Protein AF-A0A8T3XGH7-F1 (afdb_monomer_lite)

pLDDT: mean 86.73, std 14.46, range [44.66, 98.88]

Structure (mmCIF, N/CA/C/O backbone):
data_AF-A0A8T3XGH7-F1
#
_entry.id   AF-A0A8T3XGH7-F1
#
loop_
_atom_site.group_PDB
_atom_site.id
_atom_site.type_symbol
_atom_site.label_atom_id
_atom_site.label_alt_id
_atom_site.label_comp_id
_atom_site.label_asym_id
_atom_site.label_entity_id
_atom_site.label_seq_id
_atom_site.pdbx_PDB_ins_code
_atom_site.Cartn_x
_atom_site.Cartn_y
_atom_site.Cartn_z
_atom_site.occupancy
_atom_site.B_iso_or_equiv
_atom_site.auth_seq_id
_atom_site.auth_comp_id
_atom_site.auth_asym_id
_atom_site.auth_atom_id
_atom_site.pdbx_PDB_model_num
ATOM 1 N N . MET A 1 1 ? 53.556 -7.190 -88.220 1.00 53.38 1 MET A N 1
ATOM 2 C CA . MET A 1 1 ? 53.396 -6.520 -86.905 1.00 53.38 1 MET A CA 1
ATOM 3 C C . MET A 1 1 ? 52.025 -5.829 -86.774 1.00 53.38 1 MET A C 1
ATOM 5 O O . MET A 1 1 ? 51.966 -4.613 -86.686 1.00 53.38 1 MET A O 1
ATOM 9 N N . ARG A 1 2 ? 50.897 -6.564 -86.788 1.00 53.16 2 ARG A N 1
ATOM 10 C CA . ARG A 1 2 ? 49.542 -5.968 -86.632 1.00 53.16 2 ARG A CA 1
ATOM 11 C C . ARG A 1 2 ? 48.648 -6.646 -85.578 1.00 53.16 2 ARG A C 1
ATOM 13 O O . ARG A 1 2 ? 47.531 -6.197 -85.363 1.00 53.16 2 ARG A O 1
ATOM 20 N N . TYR A 1 3 ? 49.149 -7.666 -84.876 1.00 51.81 3 TYR A N 1
ATOM 21 C CA . TYR A 1 3 ? 48.380 -8.414 -83.867 1.00 51.81 3 TYR A CA 1
ATOM 22 C C . TYR A 1 3 ? 48.720 -8.061 -82.408 1.00 51.81 3 TYR A C 1
ATOM 24 O O . TYR A 1 3 ? 47.971 -8.429 -81.512 1.00 51.81 3 TYR A O 1
ATOM 32 N N . CYS A 1 4 ? 49.782 -7.287 -82.152 1.00 52.62 4 CYS A N 1
ATOM 33 C CA . CYS A 1 4 ? 50.221 -6.979 -80.782 1.00 52.62 4 CYS A CA 1
ATOM 34 C C . CYS A 1 4 ? 49.317 -5.958 -80.054 1.00 52.62 4 CYS A C 1
ATOM 36 O O . CYS A 1 4 ? 49.239 -5.955 -78.833 1.00 52.62 4 CYS A O 1
ATOM 38 N N . ASN A 1 5 ? 48.578 -5.113 -80.789 1.00 52.19 5 ASN A N 1
ATOM 39 C CA . ASN A 1 5 ? 47.840 -3.992 -80.187 1.00 52.19 5 ASN A CA 1
ATOM 40 C C . ASN A 1 5 ? 46.423 -4.362 -79.690 1.00 52.19 5 ASN A C 1
ATOM 42 O O . ASN A 1 5 ? 45.870 -3.694 -78.824 1.00 52.19 5 ASN A O 1
ATOM 46 N N . LYS A 1 6 ? 45.823 -5.451 -80.201 1.00 55.75 6 LYS A N 1
ATOM 47 C CA . LYS A 1 6 ? 44.474 -5.886 -79.777 1.00 55.75 6 LYS A CA 1
ATOM 48 C C . LYS A 1 6 ? 44.477 -6.674 -78.463 1.00 55.75 6 LYS A C 1
ATOM 50 O O . LYS A 1 6 ? 43.502 -6.608 -77.724 1.00 55.75 6 LYS A O 1
ATOM 55 N N . PHE A 1 7 ? 45.571 -7.371 -78.148 1.00 57.69 7 PHE A N 1
ATOM 56 C CA . PHE A 1 7 ? 45.691 -8.130 -76.899 1.00 57.69 7 PHE A CA 1
ATOM 57 C C . PHE A 1 7 ? 45.913 -7.216 -75.683 1.00 57.69 7 PHE A C 1
ATOM 59 O O . PHE A 1 7 ? 45.394 -7.499 -74.605 1.00 57.69 7 PHE A O 1
ATOM 66 N N . LEU A 1 8 ? 46.607 -6.085 -75.871 1.00 61.03 8 LEU A N 1
ATOM 67 C CA . LEU A 1 8 ? 46.866 -5.095 -74.819 1.00 61.03 8 LEU A CA 1
ATOM 68 C C . LEU A 1 8 ? 45.588 -4.342 -74.396 1.00 61.03 8 LEU A C 1
ATOM 70 O O . LEU A 1 8 ? 45.334 -4.154 -73.212 1.00 61.03 8 LEU A O 1
ATOM 74 N N . LEU A 1 9 ? 44.736 -3.968 -75.357 1.00 58.94 9 LEU A N 1
ATOM 75 C CA . LEU A 1 9 ? 43.457 -3.298 -75.078 1.00 58.94 9 LEU A CA 1
ATOM 76 C C . LEU A 1 9 ? 42.455 -4.213 -74.359 1.00 58.94 9 LEU A C 1
ATOM 78 O O . LEU A 1 9 ? 41.757 -3.760 -73.456 1.00 58.94 9 LEU A O 1
ATOM 82 N N . LEU A 1 10 ? 42.415 -5.505 -74.708 1.00 62.28 10 LEU A N 1
ATOM 83 C CA . LEU A 1 10 ? 41.538 -6.469 -74.038 1.00 62.28 10 LEU A CA 1
ATOM 84 C C . LEU A 1 10 ? 42.000 -6.758 -72.600 1.00 62.28 10 LEU A C 1
ATOM 86 O O . LEU A 1 10 ? 41.172 -6.886 -71.704 1.00 62.28 10 LEU A O 1
ATOM 90 N N . SER A 1 11 ? 43.313 -6.805 -72.355 1.00 58.12 11 SER A N 1
ATOM 91 C CA . SER A 1 11 ? 43.856 -7.031 -71.009 1.00 58.12 11 SER A CA 1
ATOM 92 C C . SER A 1 11 ? 43.701 -5.812 -70.094 1.00 58.12 11 SER A C 1
ATOM 94 O O . SER A 1 11 ? 43.392 -5.998 -68.922 1.00 58.12 11 SER A O 1
ATOM 96 N N . ILE A 1 12 ? 43.785 -4.578 -70.607 1.00 60.22 12 ILE A N 1
ATOM 97 C CA . ILE A 1 12 ? 43.469 -3.364 -69.826 1.00 60.22 12 ILE A CA 1
ATOM 98 C C . ILE A 1 12 ? 41.968 -3.287 -69.494 1.00 60.22 12 ILE A C 1
ATOM 100 O O . ILE A 1 12 ? 41.611 -2.892 -68.383 1.00 60.22 12 ILE A O 1
ATOM 104 N N . LEU A 1 13 ? 41.083 -3.715 -70.405 1.00 55.84 13 LEU A N 1
ATOM 105 C CA . LEU A 1 13 ? 39.637 -3.762 -70.149 1.00 55.84 13 LEU A CA 1
ATOM 106 C C . LEU A 1 13 ? 39.275 -4.822 -69.092 1.00 55.84 13 LEU A C 1
ATOM 108 O O . LEU A 1 13 ? 38.479 -4.557 -68.200 1.00 55.84 13 LEU A O 1
ATOM 112 N N . VAL A 1 14 ? 39.899 -6.004 -69.133 1.00 57.03 14 VAL A N 1
ATOM 113 C CA . VAL A 1 14 ? 39.673 -7.052 -68.121 1.00 57.03 14 VAL A CA 1
ATOM 114 C C . VAL A 1 14 ? 40.273 -6.655 -66.764 1.00 57.03 14 VAL A C 1
ATOM 116 O O . VAL A 1 14 ? 39.640 -6.878 -65.734 1.00 57.03 14 VAL A O 1
ATOM 119 N N . LEU A 1 15 ? 41.436 -5.991 -66.739 1.00 50.88 15 LEU A N 1
ATOM 120 C CA . LEU A 1 15 ? 42.056 -5.524 -65.493 1.00 50.88 15 LEU A CA 1
ATOM 121 C C . LEU A 1 15 ? 41.283 -4.357 -64.847 1.00 50.88 15 LEU A C 1
ATOM 123 O O . LEU A 1 15 ? 41.248 -4.265 -63.626 1.00 50.88 15 LEU A O 1
ATOM 127 N N . SER A 1 16 ? 40.611 -3.508 -65.633 1.00 52.06 16 SER A N 1
ATOM 128 C CA . SER A 1 16 ? 39.758 -2.419 -65.113 1.00 52.06 16 SER A CA 1
ATOM 129 C C . SER A 1 16 ? 38.382 -2.887 -64.618 1.00 52.06 16 SER A C 1
ATOM 131 O O . SER A 1 16 ? 37.797 -2.237 -63.754 1.00 52.06 16 SER A O 1
ATOM 133 N N . ILE A 1 17 ? 37.898 -4.048 -65.074 1.00 52.56 17 ILE A N 1
ATOM 134 C CA . ILE A 1 17 ? 36.719 -4.713 -64.490 1.00 52.56 17 ILE A CA 1
ATOM 135 C C . ILE A 1 17 ? 37.084 -5.410 -63.159 1.00 52.56 17 ILE A C 1
ATOM 137 O O . ILE A 1 17 ? 36.230 -5.557 -62.291 1.00 52.56 17 ILE A O 1
ATOM 141 N N . LEU A 1 18 ? 38.357 -5.773 -62.947 1.00 49.44 18 LEU A N 1
ATOM 142 C CA . LEU A 1 18 ? 38.842 -6.434 -61.723 1.00 49.44 18 LEU A CA 1
ATOM 143 C C . LEU A 1 18 ? 39.283 -5.475 -60.598 1.00 49.44 18 LEU A C 1
ATOM 145 O O . LEU A 1 18 ? 39.409 -5.911 -59.454 1.00 49.44 18 LEU A O 1
ATOM 149 N N . THR A 1 19 ? 39.522 -4.188 -60.876 1.00 46.41 19 THR A N 1
ATOM 150 C CA . THR A 1 19 ? 40.013 -3.227 -59.863 1.00 46.41 19 THR A CA 1
ATOM 151 C C . THR A 1 19 ? 38.941 -2.350 -59.229 1.00 46.41 19 THR A C 1
ATOM 153 O O . THR A 1 19 ? 39.242 -1.628 -58.282 1.00 46.41 19 THR A O 1
ATOM 156 N N . THR A 1 20 ? 37.675 -2.464 -59.633 1.00 45.59 20 THR A N 1
ATOM 157 C CA . THR A 1 20 ? 36.556 -1.887 -58.867 1.00 45.59 20 THR A CA 1
ATOM 158 C C . THR A 1 20 ? 36.045 -2.874 -57.819 1.00 45.59 20 THR A C 1
ATOM 160 O O . THR A 1 20 ? 34.846 -3.051 -57.627 1.00 45.59 20 THR A O 1
ATOM 163 N N . ASN A 1 21 ? 36.969 -3.466 -57.052 1.00 44.66 21 ASN A N 1
ATOM 164 C CA . ASN A 1 21 ? 36.653 -3.821 -55.672 1.00 44.66 21 ASN A CA 1
ATOM 165 C C . ASN A 1 21 ? 36.467 -2.492 -54.939 1.00 44.66 21 ASN A C 1
ATOM 167 O O . ASN A 1 21 ? 37.383 -1.984 -54.295 1.00 44.66 21 ASN A O 1
ATOM 171 N N . VAL A 1 22 ? 35.298 -1.876 -55.131 1.00 49.50 22 VAL A N 1
ATOM 172 C CA . VAL A 1 22 ? 34.809 -0.818 -54.260 1.00 49.50 22 VAL A CA 1
ATOM 173 C C . VAL A 1 22 ? 34.867 -1.450 -52.884 1.00 49.50 22 VAL A C 1
ATOM 175 O O . VAL A 1 22 ? 34.081 -2.353 -52.603 1.00 49.50 22 VAL A O 1
ATOM 178 N N . LEU A 1 23 ? 35.876 -1.074 -52.093 1.00 52.66 23 LEU A N 1
ATOM 179 C CA . LEU A 1 23 ? 35.999 -1.487 -50.704 1.00 52.66 23 LEU A CA 1
ATOM 180 C C . LEU A 1 23 ? 34.651 -1.151 -50.083 1.00 52.66 23 LEU A C 1
ATOM 182 O O . LEU A 1 23 ? 34.285 0.022 -49.966 1.00 52.66 23 LEU A O 1
ATOM 186 N N . ALA A 1 24 ? 33.849 -2.188 -49.857 1.00 53.84 24 ALA A N 1
ATOM 187 C CA . ALA A 1 24 ? 32.506 -2.045 -49.354 1.00 53.84 24 ALA A CA 1
ATOM 188 C C . ALA A 1 24 ? 32.670 -1.634 -47.899 1.00 53.84 24 ALA A C 1
ATOM 190 O O . ALA A 1 24 ? 32.789 -2.484 -47.028 1.00 53.84 24 ALA A O 1
ATOM 191 N N . VAL A 1 25 ? 32.756 -0.321 -47.670 1.00 61.84 25 VAL A N 1
ATOM 192 C CA . VAL A 1 25 ? 32.785 0.263 -46.332 1.00 61.84 25 VAL A CA 1
ATOM 193 C C . VAL A 1 25 ? 31.631 -0.358 -45.561 1.00 61.84 25 VAL A C 1
ATOM 195 O O . VAL A 1 25 ? 30.511 -0.411 -46.089 1.00 61.84 25 VAL A O 1
ATOM 198 N N . THR A 1 26 ? 31.895 -0.840 -44.347 1.00 66.06 26 THR A N 1
ATOM 199 C CA . THR A 1 26 ? 30.850 -1.397 -43.489 1.00 66.06 26 THR A CA 1
ATOM 200 C C . THR A 1 26 ? 29.677 -0.413 -43.441 1.00 66.06 26 THR A C 1
ATOM 202 O O . THR A 1 26 ? 29.858 0.785 -43.235 1.00 66.06 26 THR A O 1
ATOM 205 N N . LYS A 1 27 ? 28.452 -0.886 -43.659 1.00 75.94 27 LYS A N 1
ATOM 206 C CA . LYS A 1 27 ? 27.246 -0.072 -43.482 1.00 75.94 27 LYS A CA 1
ATOM 207 C C . LYS A 1 27 ? 26.313 -0.813 -42.541 1.00 75.94 27 LYS A C 1
ATOM 209 O O . LYS A 1 27 ? 26.109 -2.020 -42.672 1.00 75.94 27 LYS A O 1
ATOM 214 N N . PHE A 1 28 ? 25.765 -0.091 -41.575 1.00 85.06 28 PHE A N 1
ATOM 215 C CA . PHE A 1 28 ? 24.758 -0.614 -40.664 1.00 85.06 28 PHE A CA 1
ATOM 216 C C . PHE A 1 28 ? 23.747 0.479 -40.315 1.00 85.06 28 PHE A C 1
ATOM 218 O O . PHE A 1 28 ? 23.975 1.659 -40.586 1.00 85.06 28 PHE A O 1
ATOM 225 N N . SER A 1 29 ? 22.613 0.078 -39.753 1.00 82.31 29 SER A N 1
ATOM 226 C CA . SER A 1 29 ? 21.594 0.989 -39.229 1.00 82.31 29 SER A CA 1
ATOM 227 C C . SER A 1 29 ? 21.094 0.511 -37.872 1.00 82.31 29 SER A C 1
ATOM 229 O O . SER A 1 29 ? 21.092 -0.695 -37.604 1.00 82.31 29 SER A O 1
ATOM 231 N N . ILE A 1 30 ? 20.669 1.451 -37.030 1.00 85.00 30 ILE A N 1
ATOM 232 C CA . ILE A 1 30 ? 20.001 1.161 -35.761 1.00 85.00 30 ILE A CA 1
ATOM 233 C C . ILE A 1 30 ? 18.576 1.718 -35.746 1.00 85.00 30 ILE A C 1
ATOM 235 O O . ILE A 1 30 ? 18.303 2.771 -36.320 1.00 85.00 30 ILE A O 1
ATOM 239 N N . SER A 1 31 ? 17.664 1.017 -35.078 1.00 85.38 31 SER A N 1
ATOM 240 C CA . SER A 1 31 ? 16.287 1.468 -34.836 1.00 85.38 31 SER A CA 1
ATOM 241 C C . SER A 1 31 ? 15.771 0.924 -33.502 1.00 85.38 31 SER A C 1
ATOM 243 O O . SER A 1 31 ? 16.343 -0.012 -32.949 1.00 85.38 31 SER A O 1
ATOM 245 N N . GLY A 1 32 ? 14.723 1.518 -32.942 1.00 78.00 32 GLY A N 1
ATOM 246 C CA . GLY A 1 32 ? 14.153 1.074 -31.671 1.00 78.00 32 GLY A CA 1
ATOM 247 C C . GLY A 1 32 ? 13.231 2.120 -31.067 1.00 78.00 32 GLY A C 1
ATOM 248 O O . GLY A 1 32 ? 13.206 3.271 -31.505 1.00 78.00 32 GLY A O 1
ATOM 249 N N . GLN A 1 33 ? 12.468 1.717 -30.057 1.00 75.69 33 GLN A N 1
ATOM 250 C CA . GLN A 1 33 ? 11.640 2.643 -29.295 1.00 75.69 33 GLN A CA 1
ATOM 251 C C . GLN A 1 33 ? 12.543 3.585 -28.492 1.00 75.69 33 GLN A C 1
ATOM 253 O O . GLN A 1 33 ? 13.413 3.148 -27.740 1.00 75.69 33 GLN A O 1
ATOM 258 N N . THR A 1 34 ? 12.333 4.887 -28.661 1.00 81.00 34 THR A N 1
ATOM 259 C CA . THR A 1 34 ? 13.158 5.941 -28.057 1.00 81.00 34 THR A CA 1
ATOM 260 C C . THR A 1 34 ? 12.565 6.489 -26.767 1.00 81.00 34 THR A C 1
ATOM 262 O O . THR A 1 34 ? 13.188 7.330 -26.133 1.00 81.00 34 THR A O 1
ATOM 265 N N . SER A 1 35 ? 11.370 6.055 -26.357 1.00 80.56 35 SER A N 1
ATOM 266 C CA . SER A 1 35 ? 10.694 6.581 -25.167 1.00 80.56 35 SER A CA 1
ATOM 267 C C . SER A 1 35 ? 9.966 5.491 -24.390 1.00 80.56 35 SER A C 1
ATOM 269 O O . SER A 1 35 ? 9.193 4.737 -24.973 1.00 80.56 35 SER A O 1
ATOM 271 N N . TYR A 1 36 ? 10.185 5.440 -23.079 1.00 80.38 36 TYR A N 1
ATOM 272 C CA . TYR A 1 36 ? 9.575 4.494 -22.142 1.00 80.38 36 TYR A CA 1
ATOM 273 C C . TYR A 1 36 ? 8.970 5.258 -20.968 1.00 80.38 36 TYR A C 1
ATOM 275 O O . TYR A 1 36 ? 9.526 6.270 -20.540 1.00 80.38 36 TYR A O 1
ATOM 283 N N . THR A 1 37 ? 7.862 4.758 -20.427 1.00 78.88 37 THR A N 1
ATOM 284 C CA . THR A 1 37 ? 7.278 5.262 -19.179 1.00 78.88 37 THR A CA 1
ATOM 285 C C . THR A 1 37 ? 7.476 4.207 -18.107 1.00 78.88 37 THR A C 1
ATOM 287 O O . THR A 1 37 ? 6.978 3.092 -18.247 1.00 78.88 37 THR A O 1
ATOM 290 N N . LEU A 1 38 ? 8.209 4.549 -17.050 1.00 75.50 38 LEU A N 1
ATOM 291 C CA . LEU A 1 38 ? 8.506 3.633 -15.951 1.00 75.50 38 LEU A CA 1
ATOM 292 C C . LEU A 1 38 ? 7.717 4.020 -14.700 1.00 75.50 38 LEU A C 1
ATOM 294 O O . LEU A 1 38 ? 7.555 5.198 -14.380 1.00 75.50 38 LEU A O 1
ATOM 298 N N . SER A 1 39 ? 7.266 3.012 -13.955 1.00 70.81 39 SER A N 1
ATOM 299 C CA . SER A 1 39 ? 6.806 3.194 -12.577 1.00 70.81 39 SER A CA 1
ATOM 300 C C . SER A 1 39 ? 7.992 3.541 -11.666 1.00 70.81 39 SER A C 1
ATOM 302 O O . SER A 1 39 ? 9.118 3.112 -11.928 1.00 70.81 39 SER A O 1
ATOM 304 N N . TRP A 1 40 ? 7.760 4.274 -10.570 1.00 68.81 40 TRP A N 1
ATOM 305 C CA . TRP A 1 40 ? 8.803 4.538 -9.567 1.00 68.81 40 TRP A CA 1
ATOM 306 C C . TRP A 1 40 ? 9.431 3.244 -9.043 1.00 68.81 40 TRP A C 1
ATOM 308 O O . TRP A 1 40 ? 8.716 2.307 -8.693 1.00 68.81 40 TRP A O 1
ATOM 318 N N . GLY A 1 41 ? 10.767 3.198 -8.990 1.00 66.75 41 GLY A N 1
ATOM 319 C CA . GLY A 1 41 ? 11.520 1.997 -8.603 1.00 66.75 41 GLY A CA 1
ATOM 320 C C . GLY A 1 41 ? 11.410 0.823 -9.587 1.00 66.75 41 GLY A C 1
ATOM 321 O O . GLY A 1 41 ? 11.949 -0.248 -9.314 1.00 66.75 41 GLY A O 1
ATOM 322 N N . GLY A 1 42 ? 10.723 1.006 -10.718 1.00 73.69 42 GLY A N 1
ATOM 323 C CA . GLY A 1 42 ? 10.622 0.026 -11.788 1.00 73.69 42 GLY A CA 1
ATOM 324 C C . GLY A 1 42 ? 11.885 -0.025 -12.644 1.00 73.69 42 GLY A C 1
ATOM 325 O O . GLY A 1 42 ? 12.635 0.948 -12.769 1.00 73.69 42 GLY A O 1
ATOM 326 N N . SER A 1 43 ? 12.096 -1.173 -13.273 1.00 81.38 43 SER A N 1
ATOM 327 C CA . SER A 1 43 ? 13.124 -1.361 -14.293 1.00 81.38 43 SER A CA 1
ATOM 328 C C . SER A 1 43 ? 12.507 -2.019 -15.516 1.00 81.38 43 SER A C 1
ATOM 330 O O . SER A 1 43 ? 11.538 -2.767 -15.394 1.00 81.38 43 SER A O 1
ATOM 332 N N . ASP A 1 44 ? 13.056 -1.703 -16.680 1.00 86.56 44 ASP A N 1
ATOM 333 C CA . ASP A 1 44 ? 12.653 -2.278 -17.957 1.00 86.56 44 ASP A CA 1
ATOM 334 C C . ASP A 1 44 ? 13.886 -2.414 -18.867 1.00 86.56 44 ASP A C 1
ATOM 336 O O . ASP A 1 44 ? 15.006 -2.021 -18.516 1.00 86.56 44 ASP A O 1
ATOM 340 N N . SER A 1 45 ? 13.696 -2.994 -20.043 1.00 88.44 45 SER A N 1
ATOM 341 C CA . SER A 1 45 ? 14.736 -3.177 -21.041 1.00 88.44 45 SER A CA 1
ATOM 342 C C . SER A 1 45 ? 14.306 -2.586 -22.375 1.00 88.44 45 SER A C 1
ATOM 344 O O . SER A 1 45 ? 13.316 -3.000 -22.974 1.00 88.44 45 SER A O 1
ATOM 346 N N . ALA A 1 46 ? 15.090 -1.634 -22.867 1.00 88.44 46 ALA A N 1
ATOM 347 C CA . ALA A 1 46 ? 14.846 -1.015 -24.151 1.00 88.44 46 ALA A CA 1
ATOM 348 C C . ALA A 1 46 ? 15.554 -1.779 -25.271 1.00 88.44 46 ALA A C 1
ATOM 350 O O . ALA A 1 46 ? 16.778 -1.938 -25.242 1.00 88.44 46 ALA A O 1
ATOM 351 N N . ALA A 1 47 ? 14.794 -2.241 -26.264 1.00 90.56 47 ALA A N 1
ATOM 352 C CA . ALA A 1 47 ? 15.346 -2.932 -27.424 1.00 90.56 47 ALA A CA 1
ATOM 353 C C . ALA A 1 47 ? 15.892 -1.934 -28.461 1.00 90.56 47 ALA A C 1
ATOM 355 O O . ALA A 1 47 ? 15.191 -1.019 -28.897 1.00 90.56 47 ALA A O 1
ATOM 356 N N . VAL A 1 48 ? 17.135 -2.155 -28.885 1.00 91.75 48 VAL A N 1
ATOM 357 C CA . VAL A 1 48 ? 17.790 -1.479 -30.008 1.00 91.75 48 VAL A CA 1
ATOM 358 C C . VAL A 1 48 ? 18.098 -2.532 -31.067 1.00 91.75 48 VAL A C 1
ATOM 360 O O . VAL A 1 48 ? 18.911 -3.430 -30.845 1.00 91.75 48 VAL A O 1
ATOM 363 N N . ALA A 1 49 ? 17.432 -2.431 -32.208 1.00 92.88 49 ALA A N 1
ATOM 364 C CA . ALA A 1 49 ? 17.635 -3.288 -33.363 1.00 92.88 49 ALA A CA 1
ATOM 365 C C . ALA A 1 49 ? 18.829 -2.788 -34.183 1.00 92.88 49 ALA A C 1
ATOM 367 O O . ALA A 1 49 ? 18.907 -1.603 -34.509 1.00 92.88 49 ALA A O 1
ATOM 368 N N . ILE A 1 50 ? 19.740 -3.691 -34.537 1.00 92.69 50 ILE A N 1
ATOM 369 C CA . ILE A 1 50 ? 20.943 -3.427 -35.330 1.00 92.69 50 ILE A CA 1
ATOM 370 C C . ILE A 1 50 ? 20.844 -4.234 -36.625 1.00 92.69 50 ILE A C 1
ATOM 372 O O . ILE A 1 50 ? 20.682 -5.452 -36.581 1.00 92.69 50 ILE A O 1
ATOM 376 N N . SER A 1 51 ? 20.971 -3.571 -37.773 1.00 91.69 51 SER A N 1
ATOM 377 C CA . SER A 1 51 ? 20.932 -4.219 -39.091 1.00 91.69 51 SER A CA 1
ATOM 378 C C . SER A 1 51 ? 22.235 -3.985 -39.843 1.00 91.69 51 SER A C 1
ATOM 380 O O . SER A 1 51 ? 22.638 -2.835 -40.015 1.00 91.69 51 SER A O 1
ATOM 382 N N . CYS A 1 52 ? 22.868 -5.056 -40.325 1.00 89.19 52 CYS A N 1
ATOM 383 C CA . CYS A 1 52 ? 24.038 -4.983 -41.197 1.00 89.19 52 CYS A CA 1
ATOM 384 C C . CYS A 1 52 ? 23.556 -4.803 -42.639 1.00 89.19 52 CYS A C 1
ATOM 386 O O . CYS A 1 52 ? 22.947 -5.703 -43.214 1.00 89.19 52 CYS A O 1
ATOM 388 N N . THR A 1 53 ? 23.795 -3.628 -43.217 1.00 84.25 53 THR A N 1
ATOM 389 C CA . THR A 1 53 ? 23.377 -3.319 -44.593 1.00 84.25 53 TH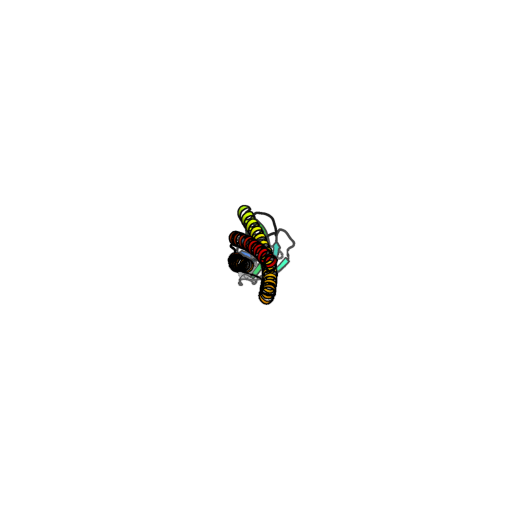R A CA 1
ATOM 390 C C . THR A 1 53 ? 24.446 -3.692 -45.623 1.00 84.25 53 THR A C 1
ATOM 392 O O . THR A 1 53 ? 24.239 -3.497 -46.820 1.00 84.25 53 THR A O 1
ATOM 395 N N . ASN A 1 54 ? 25.569 -4.270 -45.177 1.00 80.19 54 ASN A N 1
ATOM 396 C CA . ASN A 1 54 ? 26.508 -4.987 -46.035 1.00 80.19 54 ASN A CA 1
ATOM 397 C C . ASN A 1 54 ? 25.836 -6.267 -46.578 1.00 80.19 54 ASN A C 1
ATOM 399 O O . ASN A 1 54 ? 25.118 -6.953 -45.851 1.00 80.19 54 ASN A O 1
ATOM 403 N N . SER A 1 55 ? 26.052 -6.576 -47.858 1.00 80.06 55 SER A N 1
ATOM 404 C CA . SER A 1 55 ? 25.480 -7.750 -48.536 1.00 80.06 55 SER A CA 1
ATOM 405 C C . SER A 1 55 ? 26.400 -8.975 -48.536 1.00 80.06 55 SER A C 1
ATOM 407 O O . SER A 1 55 ? 25.969 -10.046 -48.949 1.00 80.06 55 SER A O 1
ATOM 409 N N . PHE A 1 56 ? 27.656 -8.828 -48.105 1.00 82.19 56 PHE A N 1
ATOM 410 C CA . PHE A 1 56 ? 28.698 -9.846 -48.279 1.00 82.19 56 PHE A CA 1
ATOM 411 C C . PHE A 1 56 ? 29.314 -10.328 -46.965 1.00 82.19 56 PHE A C 1
ATOM 413 O O . PHE A 1 56 ? 29.651 -11.504 -46.854 1.00 82.19 56 PHE A O 1
ATOM 420 N N . TYR A 1 57 ? 29.456 -9.444 -45.972 1.00 87.31 57 TYR A N 1
ATOM 421 C CA . TYR A 1 57 ? 30.134 -9.757 -44.712 1.00 87.31 57 TYR A CA 1
ATOM 422 C C . TYR A 1 57 ? 29.297 -9.368 -43.503 1.00 87.31 57 TYR A C 1
ATOM 424 O O . TYR A 1 57 ? 28.676 -8.305 -43.479 1.00 87.31 57 TYR A O 1
ATOM 432 N N . ASN A 1 58 ? 29.307 -10.233 -42.488 1.00 90.81 58 ASN A N 1
ATOM 433 C CA . ASN A 1 58 ? 28.653 -9.963 -41.215 1.00 90.81 58 ASN A CA 1
ATOM 434 C C . ASN A 1 58 ? 29.323 -8.779 -40.512 1.00 90.81 58 ASN A C 1
ATOM 436 O O . ASN A 1 58 ? 30.543 -8.607 -40.571 1.00 90.81 58 ASN A O 1
ATOM 440 N N . CYS A 1 59 ? 28.515 -7.997 -39.805 1.00 91.56 59 CYS A N 1
ATOM 441 C CA . CYS A 1 59 ? 28.982 -6.857 -39.035 1.00 91.56 59 CYS A CA 1
ATOM 442 C C . CYS A 1 59 ? 29.216 -7.282 -37.581 1.00 91.56 59 CYS A C 1
ATOM 444 O O . CYS A 1 59 ? 28.271 -7.637 -36.876 1.00 91.56 59 CYS A O 1
ATOM 446 N N . LYS A 1 60 ? 30.456 -7.195 -37.105 1.00 94.12 60 LYS A N 1
ATOM 447 C CA . LYS A 1 60 ? 30.804 -7.391 -35.700 1.00 94.12 60 LYS A CA 1
ATOM 448 C C . LYS A 1 60 ? 30.469 -6.126 -34.917 1.00 94.12 60 LYS A C 1
ATOM 450 O O . LYS A 1 60 ? 31.089 -5.085 -35.130 1.00 94.12 60 LYS A O 1
ATOM 455 N N . CYS A 1 61 ? 29.502 -6.201 -34.006 1.00 94.75 61 CYS A N 1
ATOM 456 C CA . CYS A 1 61 ? 28.939 -5.017 -33.361 1.00 94.75 61 CYS A CA 1
ATOM 457 C C . CYS A 1 61 ? 29.184 -4.966 -31.847 1.00 94.75 61 CYS A C 1
ATOM 459 O O . CYS A 1 61 ? 29.161 -5.974 -31.136 1.00 94.75 61 CYS A O 1
ATOM 461 N N . TYR A 1 62 ? 29.385 -3.749 -31.348 1.00 95.62 62 TYR A N 1
ATOM 462 C CA . TYR A 1 62 ? 29.597 -3.428 -29.942 1.00 95.62 62 TYR A CA 1
ATOM 463 C C . TYR A 1 62 ? 28.682 -2.278 -29.514 1.00 95.62 62 TYR A C 1
ATOM 465 O O . TYR A 1 62 ? 28.403 -1.381 -30.308 1.00 95.62 62 TYR A O 1
ATOM 473 N N . LYS A 1 63 ? 28.282 -2.259 -28.241 1.00 95.62 63 LYS A N 1
ATOM 474 C CA . LYS A 1 63 ? 27.415 -1.236 -27.643 1.00 95.62 63 LYS A CA 1
ATOM 475 C C . LYS A 1 63 ? 28.082 -0.564 -26.453 1.00 95.62 63 LYS A C 1
ATOM 477 O O . LYS A 1 63 ? 28.643 -1.241 -25.593 1.00 95.62 63 LYS A O 1
ATOM 482 N N . SER A 1 64 ? 27.931 0.749 -26.369 1.00 95.06 64 SER A N 1
ATOM 483 C CA . SER A 1 64 ? 28.195 1.571 -25.190 1.00 95.06 64 SER A CA 1
ATOM 484 C C . SER A 1 64 ? 26.901 2.269 -24.761 1.00 95.06 64 SER A C 1
ATOM 486 O O . SER A 1 64 ? 26.104 2.683 -25.603 1.00 95.06 64 SER A O 1
ATOM 488 N N . VAL A 1 65 ? 26.685 2.380 -23.450 1.00 93.00 65 VAL A N 1
ATOM 489 C CA . VAL A 1 65 ? 25.564 3.118 -22.851 1.00 93.00 65 VAL A CA 1
ATOM 490 C C . VAL A 1 65 ? 26.149 4.210 -21.961 1.00 93.00 65 VAL A C 1
ATOM 492 O O . VAL A 1 65 ? 27.070 3.936 -21.192 1.00 93.00 65 VAL A O 1
ATOM 495 N N . ASN A 1 66 ? 25.640 5.438 -22.073 1.00 91.25 66 ASN A N 1
ATOM 496 C CA . ASN A 1 66 ? 26.061 6.610 -21.294 1.00 91.25 66 ASN A CA 1
ATOM 497 C C . ASN A 1 66 ? 27.578 6.844 -21.311 1.00 91.25 66 ASN A C 1
ATOM 499 O O . ASN A 1 66 ? 28.187 7.136 -20.285 1.00 91.25 66 ASN A O 1
ATOM 503 N N . SER A 1 67 ? 28.190 6.687 -22.489 1.00 88.81 67 SER A N 1
ATOM 504 C CA . SER A 1 67 ? 29.637 6.847 -22.697 1.00 88.81 67 SER A CA 1
ATOM 505 C C . SER A 1 67 ? 30.513 5.847 -21.925 1.00 88.81 67 SER A C 1
ATOM 507 O O . SER A 1 67 ? 31.708 6.080 -21.752 1.00 88.81 67 SER A O 1
ATOM 509 N N . GLY A 1 68 ? 29.949 4.718 -21.483 1.00 90.25 68 GLY A N 1
ATOM 510 C CA . GLY A 1 68 ? 30.702 3.613 -20.890 1.00 90.25 68 GLY A CA 1
ATOM 511 C C . GLY A 1 68 ? 31.567 2.843 -21.899 1.00 90.25 68 GLY A C 1
ATOM 512 O O . GLY A 1 68 ? 31.625 3.155 -23.092 1.00 90.25 68 GLY A O 1
ATOM 513 N N . GLY A 1 69 ? 32.226 1.783 -21.429 1.00 93.38 69 GLY A N 1
ATOM 514 C CA . GLY A 1 69 ? 32.995 0.885 -22.294 1.00 93.38 69 GLY A CA 1
ATOM 515 C C . GLY A 1 69 ? 32.123 0.184 -23.344 1.00 93.38 69 GLY A C 1
ATOM 516 O O . GLY A 1 69 ? 30.965 -0.148 -23.093 1.00 93.38 69 GLY A O 1
ATOM 517 N N . TYR A 1 70 ? 32.690 -0.061 -24.527 1.00 95.38 70 TYR A N 1
ATOM 518 C CA . TYR A 1 70 ? 32.027 -0.846 -25.567 1.00 95.38 70 TYR A CA 1
ATOM 519 C C . TYR A 1 70 ? 32.035 -2.333 -25.202 1.00 95.38 70 TYR A C 1
ATOM 521 O O . TYR A 1 70 ? 33.092 -2.946 -25.073 1.00 95.38 70 TYR A O 1
ATOM 529 N N . THR A 1 71 ? 30.847 -2.915 -25.099 1.00 96.12 71 THR A N 1
ATOM 530 C CA . THR A 1 71 ? 30.617 -4.343 -24.853 1.00 96.12 71 THR A CA 1
ATOM 531 C C . THR A 1 71 ? 30.233 -5.034 -26.152 1.00 96.12 71 THR A C 1
ATOM 533 O O . THR A 1 71 ? 29.532 -4.452 -26.979 1.00 96.12 71 THR A O 1
ATOM 536 N N . TYR A 1 72 ? 30.733 -6.248 -26.372 1.00 95.06 72 TYR A N 1
ATOM 537 C CA . TYR A 1 72 ? 30.398 -7.010 -27.572 1.00 95.06 72 TYR A CA 1
ATOM 538 C C . TYR A 1 72 ? 28.921 -7.412 -27.541 1.00 95.06 72 TYR A C 1
ATOM 540 O O . TYR A 1 72 ? 28.432 -7.883 -26.516 1.00 95.06 72 TYR A O 1
ATOM 548 N N . VAL A 1 73 ? 28.217 -7.191 -28.651 1.00 92.88 73 VAL A N 1
ATOM 549 C CA . VAL A 1 73 ? 26.781 -7.474 -28.766 1.00 92.88 73 VAL A CA 1
ATOM 550 C C . VAL A 1 73 ? 26.531 -8.740 -29.579 1.00 92.88 73 VAL A C 1
ATOM 552 O O . VAL A 1 73 ? 25.626 -9.498 -29.250 1.00 92.88 73 VAL A O 1
ATOM 555 N N . GLY A 1 74 ? 27.323 -8.962 -30.627 1.00 93.38 74 GLY A N 1
ATOM 556 C CA . GLY A 1 74 ? 27.165 -10.094 -31.534 1.00 93.38 74 GLY A CA 1
ATOM 557 C C . GLY A 1 74 ? 27.587 -9.759 -32.961 1.00 93.38 74 GLY A C 1
ATOM 558 O O . GLY A 1 74 ? 27.945 -8.616 -33.269 1.00 93.38 74 GLY A O 1
ATOM 559 N N . ASP A 1 75 ? 27.513 -10.770 -33.822 1.00 93.25 75 ASP A N 1
ATOM 560 C CA . ASP A 1 75 ? 27.733 -10.645 -35.261 1.00 93.25 75 ASP A CA 1
ATOM 561 C C . ASP A 1 75 ? 26.380 -10.553 -35.975 1.00 93.25 75 ASP A C 1
ATOM 563 O O . ASP A 1 75 ? 25.577 -11.487 -35.958 1.00 93.25 75 ASP A O 1
ATOM 567 N N . VAL A 1 76 ? 26.112 -9.412 -36.607 1.00 92.06 76 VAL A N 1
ATOM 568 C CA . VAL A 1 76 ? 24.872 -9.167 -37.348 1.00 92.06 76 VAL A CA 1
ATOM 569 C C . VAL A 1 76 ? 25.021 -9.710 -38.760 1.00 92.06 76 VAL A C 1
ATOM 571 O O . VAL A 1 76 ? 25.934 -9.319 -39.489 1.00 92.06 76 VAL A O 1
ATOM 574 N N . THR A 1 77 ? 24.114 -10.606 -39.145 1.00 93.00 77 THR A N 1
ATOM 575 C CA . THR A 1 77 ? 24.162 -11.276 -40.449 1.00 93.00 77 THR A CA 1
ATOM 576 C C . THR A 1 77 ? 23.983 -10.277 -41.594 1.00 93.00 77 THR A C 1
ATOM 578 O O . THR A 1 77 ? 23.055 -9.465 -41.572 1.00 93.00 77 THR A O 1
ATOM 581 N N . ALA A 1 78 ? 24.858 -10.350 -42.599 1.00 89.12 78 ALA A N 1
ATOM 582 C CA . ALA A 1 78 ? 24.784 -9.543 -43.817 1.00 89.12 78 ALA A CA 1
ATOM 583 C C . ALA A 1 78 ? 23.440 -9.736 -44.536 1.00 89.12 78 ALA A C 1
ATOM 585 O O . ALA A 1 78 ? 23.060 -10.867 -44.837 1.00 89.12 78 ALA A O 1
ATOM 586 N N . GLY A 1 79 ? 22.701 -8.650 -44.785 1.00 83.44 79 GLY A N 1
ATOM 587 C CA . GLY A 1 79 ? 21.379 -8.707 -45.429 1.00 83.44 79 GLY A CA 1
ATOM 588 C C . GLY A 1 79 ? 20.307 -9.491 -44.654 1.00 83.44 79 GLY A C 1
ATOM 589 O O . GLY A 1 79 ? 19.235 -9.751 -45.198 1.00 83.44 79 GLY A O 1
ATOM 590 N N . GLY A 1 80 ? 20.591 -9.887 -43.409 1.00 87.38 80 GLY A N 1
ATOM 591 C CA . GLY A 1 80 ? 19.693 -10.664 -42.559 1.00 87.38 80 GLY A CA 1
ATOM 592 C C . GLY A 1 80 ? 18.712 -9.805 -41.762 1.00 87.38 80 GLY A C 1
ATOM 593 O O . GLY A 1 80 ? 18.688 -8.576 -41.856 1.00 87.38 80 GLY A O 1
ATOM 594 N N . SER A 1 81 ? 17.898 -10.469 -40.939 1.00 88.00 81 SER A N 1
ATOM 595 C CA . SER A 1 81 ? 17.002 -9.787 -40.003 1.00 88.00 81 SER A CA 1
ATOM 596 C C . SER A 1 81 ? 17.786 -8.991 -38.947 1.00 88.00 81 SER A C 1
ATOM 598 O O . SER A 1 81 ? 18.870 -9.420 -38.543 1.00 88.00 81 SER A O 1
ATOM 600 N N . PRO A 1 82 ? 17.239 -7.860 -38.460 1.00 89.50 82 PRO A N 1
ATOM 601 C CA . PRO A 1 82 ? 17.878 -7.074 -37.412 1.00 89.50 82 PRO A CA 1
ATOM 602 C C . PRO A 1 82 ? 18.111 -7.897 -36.139 1.00 89.50 82 PRO A C 1
ATOM 604 O O . PRO A 1 82 ? 17.239 -8.648 -35.700 1.00 89.50 82 PRO A O 1
ATOM 607 N N . MET A 1 83 ? 19.271 -7.710 -35.513 1.00 92.75 83 MET A N 1
ATOM 608 C CA . MET A 1 83 ? 19.588 -8.274 -34.203 1.00 92.75 83 MET A CA 1
ATOM 609 C C . MET A 1 83 ? 19.205 -7.277 -33.110 1.00 92.75 83 MET A C 1
ATOM 611 O O . MET A 1 83 ? 19.637 -6.125 -33.149 1.00 92.75 83 MET A O 1
ATOM 615 N N . ASN A 1 84 ? 18.450 -7.716 -32.104 1.00 91.50 84 ASN A N 1
ATOM 616 C CA . ASN A 1 84 ? 18.109 -6.871 -30.963 1.00 91.50 84 ASN A CA 1
ATOM 617 C C . ASN A 1 84 ? 19.182 -6.941 -29.876 1.00 91.50 84 ASN A C 1
ATOM 619 O O . ASN A 1 84 ? 19.609 -8.018 -29.464 1.00 91.50 84 ASN A O 1
ATOM 623 N N . THR A 1 85 ? 19.560 -5.779 -29.353 1.00 91.44 85 THR A N 1
ATOM 624 C CA . THR A 1 85 ? 20.284 -5.652 -28.089 1.00 91.44 85 THR A CA 1
ATOM 625 C C . THR A 1 85 ? 19.460 -4.865 -27.090 1.00 91.44 85 THR A C 1
ATOM 627 O O . THR A 1 85 ? 18.749 -3.938 -27.461 1.00 91.44 85 THR A O 1
ATOM 630 N N . TYR A 1 86 ? 19.571 -5.216 -25.813 1.00 90.94 86 TYR A N 1
ATOM 631 C CA . TYR A 1 86 ? 18.744 -4.635 -24.762 1.00 90.94 86 TYR A CA 1
ATOM 632 C C . TYR A 1 86 ? 19.556 -3.695 -23.879 1.00 90.94 86 TYR A C 1
ATOM 634 O O . TYR A 1 86 ? 20.694 -3.993 -23.506 1.00 90.94 86 TYR A O 1
ATOM 642 N N . VAL A 1 87 ? 18.994 -2.536 -23.570 1.00 90.00 87 VAL A N 1
ATOM 643 C CA . VAL A 1 87 ? 19.567 -1.539 -22.663 1.00 90.00 87 VAL A CA 1
ATOM 644 C C . VAL A 1 87 ? 18.707 -1.527 -21.412 1.00 90.00 87 VAL A C 1
ATOM 646 O O . VAL A 1 87 ? 17.525 -1.206 -21.487 1.00 90.00 87 VAL A O 1
ATOM 649 N N . SER A 1 88 ? 19.286 -1.897 -20.272 1.00 88.94 88 SER A N 1
ATOM 650 C CA . SER A 1 88 ? 18.593 -1.799 -18.989 1.00 88.94 88 SER A CA 1
ATOM 651 C C . SER A 1 88 ? 18.326 -0.334 -18.667 1.00 88.94 88 SER A C 1
ATOM 653 O O . SER A 1 88 ? 19.253 0.476 -18.607 1.00 88.94 88 SER A O 1
ATOM 655 N N . ILE A 1 89 ? 17.056 -0.014 -18.459 1.00 87.38 89 ILE A N 1
ATOM 656 C CA . ILE A 1 89 ? 16.588 1.295 -18.022 1.00 87.38 89 ILE A CA 1
ATOM 657 C C . ILE A 1 89 ? 15.928 1.134 -16.655 1.00 87.38 89 ILE A C 1
ATOM 659 O O . ILE A 1 89 ? 15.252 0.145 -16.378 1.00 87.38 89 ILE A O 1
ATOM 663 N N . SER A 1 90 ? 16.15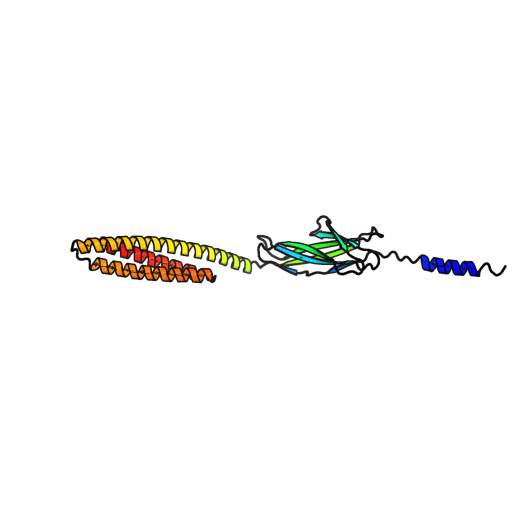7 2.087 -15.764 1.00 80.19 90 SER A N 1
ATOM 664 C CA . SER A 1 90 ? 15.690 2.008 -14.383 1.00 80.19 90 SER A CA 1
ATOM 665 C C . SER A 1 90 ? 15.243 3.378 -13.912 1.00 80.19 90 SER A C 1
ATOM 667 O O . SER A 1 90 ? 15.985 4.357 -14.041 1.00 80.19 90 SER A O 1
ATOM 669 N N . ALA A 1 91 ? 14.053 3.440 -13.326 1.00 73.50 91 ALA A N 1
ATOM 670 C CA . ALA A 1 91 ? 13.648 4.604 -12.563 1.00 73.50 91 ALA A CA 1
ATOM 671 C C . ALA A 1 91 ? 14.447 4.629 -11.253 1.00 73.50 91 ALA A C 1
ATOM 673 O O . ALA A 1 91 ? 14.581 3.608 -10.576 1.00 73.50 91 ALA A O 1
ATOM 674 N N . GLY A 1 92 ? 14.983 5.796 -10.888 1.00 64.50 92 GLY A N 1
ATOM 675 C CA . GLY A 1 92 ? 15.547 5.985 -9.555 1.00 64.50 92 GLY A CA 1
ATOM 676 C C . GLY A 1 92 ? 14.483 5.740 -8.480 1.00 64.50 92 GLY A C 1
ATOM 677 O O . GLY A 1 92 ? 13.286 5.897 -8.723 1.00 64.50 92 GLY A O 1
ATOM 678 N N . SER A 1 93 ? 14.909 5.377 -7.271 1.00 60.34 93 SER A N 1
ATOM 679 C CA . SER A 1 93 ? 14.022 5.350 -6.097 1.00 60.34 93 SER A CA 1
ATOM 680 C C . SER A 1 93 ? 13.663 6.760 -5.597 1.00 60.34 93 SER A C 1
ATOM 682 O O . SER A 1 93 ? 12.820 6.905 -4.714 1.00 60.34 93 SER A O 1
ATOM 684 N N . SER A 1 94 ? 14.293 7.794 -6.167 1.00 56.56 94 SER A N 1
ATOM 685 C CA . SER A 1 94 ? 14.033 9.219 -5.955 1.00 56.56 94 SER A CA 1
ATOM 686 C C . SER A 1 94 ? 14.552 10.053 -7.148 1.00 56.56 94 SER A C 1
ATOM 688 O O . SER A 1 94 ? 15.417 9.594 -7.893 1.00 56.56 94 SER A O 1
ATOM 690 N N . GLY A 1 95 ? 14.039 11.280 -7.331 1.00 54.12 95 GLY A N 1
ATOM 691 C CA . GLY A 1 95 ? 14.528 12.259 -8.330 1.00 54.12 95 GLY A CA 1
ATOM 692 C C . GLY A 1 95 ? 13.644 12.434 -9.578 1.00 54.12 95 GLY A C 1
ATOM 693 O O . GLY A 1 95 ? 13.030 11.485 -10.028 1.00 54.12 95 GLY A O 1
ATOM 694 N N . GLN A 1 96 ? 13.559 13.656 -10.124 1.00 59.31 96 GLN A N 1
ATOM 695 C CA . GLN A 1 96 ? 12.565 14.100 -11.131 1.00 59.31 96 GLN A CA 1
ATOM 696 C C . GLN A 1 96 ? 13.045 14.002 -12.593 1.00 59.31 96 GLN A C 1
ATOM 698 O O . GLN A 1 96 ? 14.247 14.023 -12.857 1.00 59.31 96 GLN A O 1
ATOM 703 N N . GLY A 1 97 ? 12.102 13.954 -13.546 1.00 67.25 97 GLY A N 1
ATOM 704 C CA . GLY A 1 97 ? 12.347 14.270 -14.959 1.00 67.25 97 GLY A CA 1
ATOM 705 C C . GLY A 1 97 ? 12.383 13.088 -15.931 1.00 67.25 97 GLY A C 1
ATOM 706 O O . GLY A 1 97 ? 11.594 12.151 -15.845 1.00 67.25 97 GLY A O 1
ATOM 707 N N . THR A 1 98 ? 13.286 13.185 -16.903 1.00 76.81 98 THR A N 1
ATOM 708 C CA . THR A 1 98 ? 13.508 12.176 -17.938 1.00 76.81 98 THR A CA 1
ATOM 709 C C . THR A 1 98 ? 14.957 11.719 -17.862 1.00 76.81 98 THR A C 1
ATOM 711 O O . THR A 1 98 ? 15.876 12.526 -18.025 1.00 76.81 98 THR A O 1
ATOM 714 N N . ASN A 1 99 ? 15.176 10.422 -17.663 1.00 81.50 99 ASN A N 1
ATOM 715 C CA . ASN A 1 99 ? 16.511 9.848 -17.729 1.00 81.50 99 ASN A CA 1
ATOM 716 C C . ASN A 1 99 ? 16.813 9.629 -19.198 1.00 81.50 99 ASN A C 1
ATOM 718 O O . ASN A 1 99 ? 16.069 8.959 -19.915 1.00 81.50 99 ASN A O 1
ATOM 722 N N . THR A 1 100 ? 17.911 10.221 -19.636 1.00 87.69 100 THR A N 1
ATOM 723 C CA . THR A 1 100 ? 18.368 10.098 -21.009 1.00 87.69 100 THR A CA 1
ATOM 724 C C . THR A 1 100 ? 19.475 9.059 -21.045 1.00 87.69 100 THR A C 1
ATOM 726 O O . THR A 1 100 ? 20.515 9.234 -20.414 1.00 87.69 100 THR A O 1
ATOM 729 N N . TYR A 1 101 ? 19.242 7.976 -21.776 1.00 87.94 101 TYR A N 1
ATOM 730 C CA . TYR A 1 101 ? 20.232 6.945 -22.035 1.00 87.94 101 TYR A CA 1
ATOM 731 C C . TYR A 1 101 ? 20.780 7.137 -23.443 1.00 87.94 101 TYR A C 1
ATOM 733 O O . TYR A 1 101 ? 20.067 6.957 -24.434 1.00 87.94 101 TYR A O 1
ATOM 741 N N . SER A 1 102 ? 22.055 7.499 -23.533 1.00 91.88 102 SER A N 1
ATOM 742 C CA . SER A 1 102 ? 22.757 7.610 -24.811 1.00 91.88 102 SER A CA 1
ATOM 743 C C . SER A 1 102 ? 23.334 6.251 -25.176 1.00 91.88 102 SER A C 1
ATOM 745 O O . SER A 1 102 ? 24.225 5.754 -24.486 1.00 91.88 102 SER A O 1
ATOM 747 N N . VAL A 1 103 ? 22.836 5.645 -26.250 1.00 93.06 103 VAL A N 1
ATOM 748 C CA . VAL A 1 103 ? 23.301 4.343 -26.735 1.00 93.06 103 VAL A CA 1
ATOM 749 C C . VAL A 1 103 ? 24.116 4.560 -27.995 1.00 93.06 103 VAL A C 1
ATOM 751 O O . VAL A 1 103 ? 23.591 5.045 -28.991 1.00 93.06 103 VAL A O 1
ATOM 754 N N . SER A 1 104 ? 25.388 4.179 -27.953 1.00 94.62 104 SER A N 1
ATOM 755 C CA . SER A 1 104 ? 26.281 4.205 -29.109 1.00 94.62 104 SER A CA 1
ATOM 756 C C . SER A 1 104 ? 26.584 2.780 -29.547 1.00 94.62 104 SER A C 1
ATOM 758 O O . SER A 1 104 ? 27.046 1.958 -28.751 1.00 94.62 104 SER A O 1
ATOM 760 N N . ILE A 1 105 ? 26.338 2.486 -30.817 1.00 94.50 105 ILE A N 1
ATOM 761 C CA . ILE A 1 105 ? 26.706 1.237 -31.469 1.00 94.50 105 ILE A CA 1
ATOM 762 C C . ILE A 1 105 ? 27.883 1.516 -32.390 1.00 94.50 105 ILE A C 1
ATOM 764 O O . ILE A 1 105 ? 27.868 2.478 -33.159 1.00 94.50 105 ILE A O 1
ATOM 768 N N . ARG A 1 106 ? 28.890 0.645 -32.337 1.00 94.56 106 ARG A N 1
ATOM 769 C CA . ARG A 1 106 ? 29.926 0.593 -33.363 1.00 94.56 106 ARG A CA 1
ATOM 770 C C . ARG A 1 106 ? 29.982 -0.780 -33.994 1.00 94.56 106 ARG A C 1
ATOM 772 O O . ARG A 1 106 ? 29.914 -1.780 -33.279 1.00 94.56 106 ARG A O 1
ATOM 779 N N . CYS A 1 107 ? 30.143 -0.820 -35.304 1.00 93.31 107 CYS A N 1
ATOM 780 C CA . CYS A 1 107 ? 30.308 -2.061 -36.040 1.00 93.31 107 CYS A CA 1
ATOM 781 C C . CYS A 1 107 ? 31.466 -1.939 -37.027 1.00 93.31 107 CYS A C 1
ATOM 783 O O . CYS A 1 107 ? 31.737 -0.853 -37.543 1.00 93.31 107 CYS A O 1
ATOM 785 N N . ASN A 1 108 ? 32.126 -3.056 -37.288 1.00 92.12 108 ASN A N 1
ATOM 786 C CA . ASN A 1 108 ? 33.051 -3.231 -38.399 1.00 92.12 108 ASN A CA 1
ATOM 787 C C . ASN A 1 108 ? 32.771 -4.596 -39.042 1.00 92.12 108 ASN A C 1
ATOM 789 O O . ASN A 1 108 ? 32.075 -5.422 -38.448 1.00 92.12 108 ASN A O 1
ATOM 793 N N . ASP A 1 109 ? 33.272 -4.846 -40.241 1.00 88.50 109 ASP A N 1
ATOM 794 C CA . ASP A 1 109 ? 33.196 -6.175 -40.848 1.00 88.50 109 ASP A CA 1
ATOM 795 C C . ASP A 1 109 ? 34.556 -6.890 -40.800 1.00 88.50 109 ASP A C 1
ATOM 797 O O . ASP A 1 109 ? 35.532 -6.398 -40.230 1.00 88.50 109 ASP A O 1
ATOM 801 N N . ALA A 1 110 ? 34.605 -8.121 -41.309 1.00 79.19 110 ALA A N 1
ATOM 802 C CA . ALA A 1 110 ? 35.810 -8.946 -41.252 1.00 79.19 110 ALA A CA 1
ATOM 803 C C . ALA A 1 110 ? 36.936 -8.459 -42.183 1.00 79.19 110 ALA A C 1
ATOM 805 O O . ALA A 1 110 ? 38.083 -8.870 -42.004 1.00 79.19 110 ALA A O 1
ATOM 806 N N . VAL A 1 111 ? 36.615 -7.630 -43.180 1.00 81.88 111 VAL A N 1
ATOM 807 C CA . VAL A 1 111 ? 37.558 -7.188 -44.218 1.00 81.88 111 VAL A CA 1
ATOM 808 C C . VAL A 1 111 ? 37.969 -5.724 -44.054 1.00 81.88 111 VAL A C 1
ATOM 810 O O . VAL A 1 111 ? 39.025 -5.336 -44.550 1.00 81.88 111 VAL A O 1
ATOM 813 N N . ASP A 1 112 ? 37.186 -4.936 -43.316 1.00 81.38 112 ASP A N 1
ATOM 814 C CA . ASP A 1 112 ? 37.443 -3.545 -42.967 1.00 81.38 112 ASP A CA 1
ATOM 815 C C . ASP A 1 112 ? 37.563 -3.379 -41.441 1.00 81.38 112 ASP A C 1
ATOM 817 O O . ASP A 1 112 ? 36.622 -3.557 -40.662 1.00 81.38 112 ASP A O 1
ATOM 821 N N . SER A 1 113 ? 38.757 -2.995 -40.985 1.00 82.31 113 SER A N 1
ATOM 822 C CA . SER A 1 113 ? 39.011 -2.672 -39.575 1.00 82.31 113 SER A CA 1
ATOM 823 C C . SER A 1 113 ? 38.449 -1.308 -39.149 1.00 82.31 113 SER A C 1
ATOM 825 O O . SER A 1 113 ? 38.565 -0.931 -37.980 1.00 82.31 113 SER A O 1
ATOM 827 N N . THR A 1 114 ? 37.885 -0.540 -40.082 1.00 88.62 114 THR A N 1
ATOM 828 C CA . THR A 1 114 ? 37.330 0.787 -39.817 1.00 88.62 114 THR A CA 1
ATOM 829 C C . THR A 1 114 ? 36.002 0.672 -39.083 1.00 88.62 114 THR A C 1
ATOM 831 O O . THR A 1 114 ? 35.025 0.118 -39.581 1.00 88.62 114 THR A O 1
ATOM 834 N N . TRP A 1 115 ? 35.941 1.252 -37.887 1.00 90.06 115 TRP A N 1
ATOM 835 C CA . TRP A 1 115 ? 34.716 1.298 -37.099 1.00 90.06 115 TRP A CA 1
ATOM 836 C C . TRP A 1 115 ? 33.751 2.348 -37.634 1.00 90.06 115 TRP A C 1
ATOM 838 O O . TRP A 1 115 ? 34.091 3.527 -37.732 1.00 90.06 115 TRP A O 1
ATOM 848 N N . GLN A 1 116 ? 32.519 1.927 -37.882 1.00 91.56 116 GLN A N 1
ATOM 849 C CA . GLN A 1 116 ? 31.394 2.818 -38.125 1.00 91.56 116 GLN A CA 1
ATOM 850 C C . GLN A 1 116 ? 30.611 3.011 -36.832 1.00 91.56 116 GLN A C 1
ATOM 852 O O . GLN A 1 116 ? 30.481 2.066 -36.055 1.00 91.56 116 GLN A O 1
ATOM 857 N N . TYR A 1 117 ? 30.058 4.204 -36.620 1.00 92.19 117 TYR A N 1
ATOM 858 C CA . TYR A 1 117 ? 29.367 4.577 -35.385 1.00 92.19 117 TYR A CA 1
ATOM 859 C C . TYR A 1 117 ? 27.956 5.083 -35.677 1.00 92.19 117 TYR A C 1
ATOM 861 O O . TYR A 1 117 ? 27.753 5.873 -36.597 1.00 92.19 117 TYR A O 1
ATOM 869 N N . GLN A 1 118 ? 26.995 4.666 -34.858 1.00 91.44 118 GLN A N 1
ATOM 870 C CA . GLN A 1 118 ? 25.650 5.231 -34.820 1.00 91.44 118 GLN A CA 1
ATOM 871 C C . GLN A 1 118 ? 25.172 5.337 -33.383 1.00 91.44 118 GLN A C 1
ATOM 873 O O . GLN A 1 118 ? 25.461 4.468 -32.563 1.00 91.44 118 GLN A O 1
ATOM 878 N N . SER A 1 119 ? 24.397 6.378 -33.101 1.00 90.31 119 SER A N 1
ATOM 879 C CA . SER A 1 119 ? 23.878 6.636 -31.765 1.00 90.31 119 SER A CA 1
ATOM 880 C C . SER A 1 119 ? 22.373 6.824 -31.794 1.00 90.31 119 SER A C 1
ATOM 882 O O . SER A 1 119 ? 21.828 7.408 -32.729 1.00 90.31 119 SER A O 1
ATOM 884 N N . THR A 1 120 ? 21.712 6.340 -30.751 1.00 90.38 120 THR A N 1
ATOM 885 C CA . THR A 1 120 ? 20.306 6.620 -30.472 1.00 90.38 120 THR A CA 1
ATOM 886 C C . THR A 1 120 ? 20.151 7.042 -29.019 1.00 90.38 120 THR A C 1
ATOM 888 O O . THR A 1 120 ? 20.994 6.745 -28.167 1.00 90.38 120 THR A O 1
ATOM 891 N N . THR A 1 121 ? 19.068 7.752 -28.740 1.00 89.81 121 THR A N 1
ATOM 892 C CA . THR A 1 121 ? 18.745 8.247 -27.411 1.00 89.81 121 THR A CA 1
ATOM 893 C C . THR A 1 121 ? 17.449 7.609 -26.947 1.00 89.81 121 THR A C 1
ATOM 895 O O . THR A 1 121 ? 16.452 7.608 -27.668 1.00 89.81 121 THR A O 1
ATOM 898 N N . ILE A 1 122 ? 17.473 7.068 -25.733 1.00 87.38 122 ILE A N 1
ATOM 899 C CA . ILE A 1 122 ? 16.296 6.518 -25.072 1.00 87.38 122 ILE A CA 1
ATOM 900 C C . ILE A 1 122 ? 15.934 7.434 -23.906 1.00 87.38 122 ILE A C 1
ATOM 902 O O . ILE A 1 122 ? 16.752 7.695 -23.027 1.00 87.38 122 ILE A O 1
ATOM 906 N N . TYR A 1 123 ? 14.695 7.899 -23.899 1.00 83.94 123 TYR A N 1
ATOM 907 C CA . TYR A 1 123 ? 14.093 8.714 -22.859 1.00 83.94 123 TYR A CA 1
ATOM 908 C C . TYR A 1 123 ? 13.255 7.819 -21.950 1.00 83.94 123 TYR A C 1
ATOM 910 O O . TYR A 1 123 ? 12.246 7.263 -22.380 1.00 83.94 123 TYR A O 1
ATOM 918 N N . ALA A 1 124 ? 13.651 7.673 -20.693 1.00 81.19 124 ALA A N 1
ATOM 919 C CA . ALA A 1 124 ? 12.799 7.078 -19.674 1.00 81.19 124 ALA A CA 1
ATOM 920 C C . ALA A 1 124 ? 12.087 8.208 -18.927 1.00 81.19 124 ALA A C 1
ATOM 922 O O . ALA A 1 124 ? 12.732 8.974 -18.215 1.00 81.19 124 ALA A O 1
ATOM 923 N N . ASN A 1 125 ? 10.777 8.323 -19.117 1.00 76.56 125 ASN A N 1
ATOM 924 C CA . ASN A 1 125 ? 9.917 9.270 -18.417 1.00 76.56 125 ASN A CA 1
ATOM 925 C C . ASN A 1 125 ? 9.391 8.631 -17.129 1.00 76.56 125 ASN A C 1
ATOM 927 O O . ASN A 1 125 ? 8.990 7.463 -17.124 1.00 76.56 125 ASN A O 1
ATOM 931 N N . TYR A 1 126 ? 9.365 9.405 -16.051 1.00 75.56 126 TYR A N 1
ATOM 932 C CA . TYR A 1 126 ? 8.823 9.000 -14.754 1.00 75.56 126 TYR A CA 1
ATOM 933 C C . TYR A 1 126 ? 7.874 10.085 -14.210 1.00 75.56 126 TYR A C 1
ATOM 935 O O . TYR A 1 126 ? 7.875 11.205 -14.729 1.00 75.56 126 TYR A O 1
ATOM 943 N N . PRO A 1 127 ? 7.020 9.763 -13.215 1.00 67.75 127 PRO A N 1
ATOM 944 C CA . PRO A 1 127 ? 5.964 10.670 -12.762 1.00 67.75 127 PRO A CA 1
ATOM 945 C C . PRO A 1 127 ? 6.490 12.023 -12.249 1.00 67.75 127 PRO A C 1
ATOM 947 O O . PRO A 1 127 ? 7.571 12.123 -11.669 1.00 67.75 127 PRO A O 1
ATOM 950 N N . THR A 1 128 ? 5.702 13.077 -12.442 1.00 69.94 128 THR A N 1
ATOM 951 C CA . THR A 1 128 ? 5.982 14.466 -12.044 1.00 69.94 128 THR A CA 1
ATOM 952 C C . THR A 1 128 ? 5.963 14.674 -10.522 1.00 69.94 128 THR A C 1
ATOM 954 O O . THR A 1 128 ? 5.480 13.838 -9.760 1.00 69.94 128 THR A O 1
ATOM 957 N N . SER A 1 129 ? 6.437 15.835 -10.046 1.00 67.81 129 SER A N 1
ATOM 958 C CA . SER A 1 129 ? 6.405 16.210 -8.619 1.00 67.81 129 SER A CA 1
ATOM 959 C C . SER A 1 129 ? 5.001 16.184 -8.013 1.00 67.81 129 SER A C 1
ATOM 961 O O . SER A 1 129 ? 4.841 15.783 -6.861 1.00 67.81 129 SER A O 1
ATOM 963 N N . ALA A 1 130 ? 3.989 16.591 -8.783 1.00 70.19 130 ALA A N 1
ATOM 964 C CA . ALA A 1 130 ? 2.597 16.536 -8.350 1.00 70.19 130 ALA A CA 1
ATOM 965 C C . ALA A 1 130 ? 2.145 15.078 -8.162 1.00 70.19 130 ALA A C 1
ATOM 967 O O . ALA A 1 130 ? 1.604 14.726 -7.118 1.00 70.19 130 ALA A O 1
ATOM 968 N N . GLU A 1 131 ? 2.462 14.207 -9.122 1.00 72.88 131 GLU A N 1
ATOM 969 C CA . GLU A 1 131 ? 2.133 12.778 -9.055 1.00 72.88 131 GLU A CA 1
ATOM 970 C C . GLU A 1 131 ? 2.901 12.056 -7.935 1.00 72.88 131 GLU A C 1
ATOM 972 O O . GLU A 1 131 ? 2.355 11.169 -7.277 1.00 72.88 131 GLU A O 1
ATOM 977 N N . TRP A 1 132 ? 4.140 12.468 -7.646 1.00 72.62 132 TRP A N 1
ATOM 978 C CA . TRP A 1 132 ? 4.908 11.974 -6.501 1.00 72.62 132 TRP A CA 1
ATOM 979 C C . TRP A 1 132 ? 4.281 12.361 -5.160 1.00 72.62 132 TRP A C 1
ATOM 981 O O . TRP A 1 132 ? 4.157 11.516 -4.274 1.00 72.62 132 TRP A O 1
ATOM 991 N N . GLN A 1 133 ? 3.852 13.616 -5.005 1.00 77.69 133 GLN A N 1
ATOM 992 C CA . GLN A 1 133 ? 3.148 14.056 -3.798 1.00 77.69 133 GLN A CA 1
ATOM 993 C C . GLN A 1 133 ? 1.842 13.280 -3.607 1.00 77.69 133 GLN A C 1
ATOM 995 O O . GLN A 1 133 ? 1.555 12.841 -2.494 1.00 77.69 133 GLN A O 1
ATOM 1000 N N . THR A 1 134 ? 1.090 13.037 -4.685 1.00 81.12 134 THR A N 1
ATOM 1001 C CA . THR A 1 134 ? -0.108 12.189 -4.646 1.00 81.12 134 THR A CA 1
ATOM 1002 C C . THR A 1 134 ? 0.225 10.758 -4.218 1.00 81.12 134 THR A C 1
ATOM 1004 O O . THR A 1 134 ? -0.444 10.219 -3.336 1.00 81.12 134 THR A O 1
ATOM 1007 N N . TYR A 1 135 ? 1.284 10.159 -4.771 1.00 80.75 135 TYR A N 1
ATOM 1008 C CA . TYR A 1 135 ? 1.736 8.823 -4.380 1.00 80.75 135 TYR A CA 1
ATOM 1009 C C . TYR A 1 135 ? 2.147 8.760 -2.902 1.00 80.75 135 TYR A C 1
ATOM 1011 O O . TYR A 1 135 ? 1.692 7.875 -2.177 1.00 80.75 135 TYR A O 1
ATOM 1019 N N . GLN A 1 136 ? 2.960 9.706 -2.422 1.00 82.44 136 GLN A N 1
ATOM 1020 C CA . GLN A 1 136 ? 3.358 9.761 -1.013 1.00 82.44 136 GLN A CA 1
ATOM 1021 C C . GLN A 1 136 ? 2.153 9.932 -0.087 1.00 82.44 136 GLN A C 1
ATOM 1023 O O . GLN A 1 136 ? 2.045 9.220 0.911 1.00 82.44 136 GLN A O 1
ATOM 1028 N N . ALA A 1 137 ? 1.230 10.835 -0.425 1.00 86.69 137 ALA A N 1
ATOM 1029 C CA . ALA A 1 137 ? 0.004 11.031 0.337 1.00 86.69 137 ALA A CA 1
ATOM 1030 C C . ALA A 1 137 ? -0.817 9.736 0.405 1.00 86.69 137 ALA A C 1
ATOM 1032 O O . ALA A 1 137 ? -1.311 9.373 1.472 1.00 86.69 137 ALA A O 1
ATOM 1033 N N . GLN A 1 138 ? -0.896 8.992 -0.702 1.00 87.31 138 GLN A N 1
ATOM 1034 C CA . GLN A 1 138 ? -1.575 7.703 -0.751 1.00 87.31 138 GLN A CA 1
ATOM 1035 C C . GLN A 1 138 ? -0.882 6.642 0.125 1.00 87.31 138 GLN A C 1
ATOM 1037 O O . GLN A 1 138 ? -1.570 5.920 0.847 1.00 87.31 138 GLN A O 1
ATOM 1042 N N . GLN A 1 139 ? 0.454 6.553 0.112 1.00 86.62 139 GLN A N 1
ATOM 1043 C CA . GLN A 1 139 ? 1.194 5.609 0.967 1.00 86.62 139 GLN A CA 1
ATOM 1044 C C . GLN A 1 139 ? 1.076 5.949 2.456 1.00 86.62 139 GLN A C 1
ATOM 1046 O O . GLN A 1 139 ? 0.897 5.054 3.289 1.00 86.62 139 GLN A O 1
ATOM 1051 N N . SER A 1 140 ? 1.123 7.237 2.795 1.00 91.56 140 SER A N 1
ATOM 1052 C CA . SER A 1 140 ? 0.883 7.715 4.157 1.00 91.56 140 SER A CA 1
ATOM 1053 C C . SER A 1 140 ? -0.543 7.397 4.608 1.00 91.56 140 SER A C 1
ATOM 1055 O O . SER A 1 140 ? -0.730 6.842 5.688 1.00 91.56 140 SER A O 1
ATOM 1057 N N . ALA A 1 141 ? -1.546 7.646 3.759 1.00 93.56 141 ALA A N 1
ATOM 1058 C CA . ALA A 1 141 ? -2.939 7.317 4.054 1.00 93.56 141 ALA A CA 1
ATOM 1059 C C . ALA A 1 141 ? -3.149 5.805 4.243 1.00 93.56 141 ALA A C 1
ATOM 1061 O O . ALA A 1 141 ? -3.836 5.396 5.176 1.00 93.56 141 ALA A O 1
ATOM 1062 N N . LYS A 1 142 ? -2.515 4.968 3.410 1.00 94.06 142 LYS A N 1
ATOM 1063 C CA . LYS A 1 142 ? -2.542 3.503 3.546 1.00 94.06 142 LYS A CA 1
ATOM 1064 C C . LYS A 1 142 ? -1.964 3.038 4.880 1.00 94.06 142 LYS A C 1
ATOM 1066 O O . LYS A 1 142 ? -2.560 2.195 5.557 1.00 94.06 142 LYS A O 1
ATOM 1071 N N . SER A 1 143 ? -0.805 3.580 5.250 1.00 95.19 143 SER A N 1
ATOM 1072 C CA . SER A 1 143 ? -0.144 3.263 6.520 1.00 95.19 143 SER A CA 1
ATOM 1073 C C . SER A 1 143 ? -1.014 3.673 7.709 1.00 95.19 143 SER A C 1
ATOM 1075 O O . SER A 1 143 ? -1.231 2.864 8.611 1.00 95.19 143 SER A O 1
ATOM 1077 N N . GLN A 1 144 ? -1.588 4.880 7.668 1.00 97.00 144 GLN A N 1
ATOM 1078 C CA . GLN A 1 144 ? -2.486 5.376 8.711 1.00 97.00 144 GLN A CA 1
ATOM 1079 C C . GLN A 1 144 ? -3.739 4.502 8.850 1.00 97.00 144 GLN A C 1
ATOM 1081 O O . GLN A 1 144 ? -4.034 4.030 9.943 1.00 97.00 144 GLN A O 1
ATOM 1086 N N . ALA A 1 145 ? -4.426 4.202 7.743 1.00 97.75 145 ALA A N 1
ATOM 1087 C CA . ALA A 1 145 ? -5.611 3.347 7.755 1.00 97.75 145 ALA A CA 1
ATOM 1088 C C . ALA A 1 145 ? -5.318 1.954 8.336 1.00 97.75 145 ALA A C 1
ATOM 1090 O O . ALA A 1 145 ? -6.102 1.429 9.126 1.00 97.75 145 ALA A O 1
ATOM 1091 N N . SER A 1 146 ? -4.167 1.369 7.992 1.00 97.44 146 SER A N 1
ATOM 1092 C CA . SER A 1 146 ? -3.744 0.066 8.526 1.00 97.44 146 SER A CA 1
ATOM 1093 C C . SER A 1 146 ? -3.483 0.117 10.038 1.00 97.44 146 SER A C 1
ATOM 1095 O O . SER A 1 146 ? -3.863 -0.804 10.768 1.00 97.44 146 SER A O 1
ATOM 1097 N N . SER A 1 147 ? -2.879 1.208 10.520 1.00 98.38 147 SER A N 1
ATOM 1098 C CA . SER A 1 147 ? -2.678 1.463 11.950 1.00 98.38 147 SER A CA 1
ATOM 1099 C C . SER A 1 147 ? -4.014 1.596 12.690 1.00 98.38 147 SER A C 1
ATOM 1101 O O . SER A 1 147 ? -4.232 0.922 13.698 1.00 98.38 147 SER A O 1
ATOM 1103 N N . ASP A 1 148 ? -4.944 2.395 12.162 1.00 98.56 148 ASP A N 1
ATOM 1104 C CA . ASP A 1 148 ? -6.250 2.629 12.789 1.00 98.56 148 ASP A CA 1
ATOM 1105 C C . ASP A 1 148 ? -7.103 1.355 12.853 1.00 98.56 148 ASP A C 1
ATOM 1107 O O . ASP A 1 148 ? -7.773 1.111 13.861 1.00 98.56 148 ASP A O 1
ATOM 1111 N N . ILE A 1 149 ? -7.054 0.521 11.806 1.00 98.75 149 ILE A N 1
ATOM 1112 C CA . ILE A 1 149 ? -7.712 -0.794 11.771 1.00 98.75 149 ILE A CA 1
ATOM 1113 C C . ILE A 1 149 ? -7.147 -1.705 12.866 1.00 98.75 149 ILE A C 1
ATOM 1115 O O . ILE A 1 149 ? -7.914 -2.332 13.598 1.00 98.75 149 ILE A O 1
ATOM 1119 N N . SER A 1 150 ? -5.823 -1.750 13.019 1.00 98.69 150 SER A N 1
ATOM 1120 C CA . SER A 1 150 ? -5.163 -2.581 14.037 1.00 98.69 150 SER A CA 1
ATOM 1121 C C . SER A 1 150 ? -5.508 -2.121 15.461 1.00 98.69 150 SER A C 1
ATOM 1123 O O . SER A 1 150 ? -5.764 -2.937 16.354 1.00 98.69 150 SER A O 1
ATOM 1125 N N . ALA A 1 151 ? -5.586 -0.803 15.673 1.00 98.62 151 ALA A N 1
ATOM 1126 C CA . ALA A 1 151 ? -6.038 -0.221 16.934 1.00 98.62 151 ALA A CA 1
ATOM 1127 C C . ALA A 1 151 ? -7.514 -0.555 17.223 1.00 98.62 151 ALA A C 1
ATOM 1129 O O . ALA A 1 151 ? -7.843 -0.960 18.340 1.00 98.62 151 ALA A O 1
ATOM 1130 N N . ALA A 1 152 ? -8.392 -0.466 16.216 1.00 98.75 152 ALA A N 1
ATOM 1131 C CA . ALA A 1 152 ? -9.798 -0.855 16.336 1.00 98.75 152 ALA A CA 1
ATOM 1132 C C . ALA A 1 152 ? -9.956 -2.336 16.715 1.00 98.75 152 ALA A C 1
ATOM 1134 O O . ALA A 1 152 ? -10.683 -2.647 17.655 1.00 98.75 152 ALA A O 1
ATOM 1135 N N . GLN A 1 153 ? -9.232 -3.240 16.048 1.00 98.75 153 GLN A N 1
ATOM 1136 C CA . GLN A 1 153 ? -9.228 -4.676 16.363 1.00 98.75 153 GLN A CA 1
ATOM 1137 C C . GLN A 1 153 ? -8.814 -4.956 17.812 1.00 98.75 153 GLN A C 1
ATOM 1139 O O . GLN A 1 153 ? -9.459 -5.747 18.507 1.00 98.75 153 GLN A O 1
ATOM 1144 N N . SER A 1 154 ? -7.760 -4.284 18.278 1.00 98.69 154 SER A N 1
ATOM 1145 C CA . SER A 1 154 ? -7.255 -4.440 19.644 1.00 98.69 154 SER A CA 1
ATOM 1146 C C . SER A 1 154 ? -8.281 -3.968 20.681 1.00 98.69 154 SER A C 1
ATOM 1148 O O . SER A 1 154 ? -8.546 -4.670 21.659 1.00 98.69 154 SER A O 1
ATOM 1150 N N . LEU A 1 155 ? -8.914 -2.812 20.448 1.00 98.69 155 LEU A N 1
ATOM 1151 C CA . LEU A 1 155 ? -9.947 -2.277 21.340 1.00 98.69 155 LEU A CA 1
ATOM 1152 C C . LEU A 1 155 ? -11.214 -3.135 21.351 1.00 98.69 155 LEU A C 1
ATOM 1154 O O . LEU A 1 155 ? -11.744 -3.392 22.429 1.00 98.69 155 LEU A O 1
ATOM 1158 N N . ILE A 1 156 ? -11.670 -3.620 20.192 1.00 98.81 156 ILE A N 1
ATOM 1159 C CA . ILE A 1 156 ? -12.817 -4.537 20.099 1.00 98.81 156 ILE A CA 1
ATOM 1160 C C . ILE A 1 156 ? -12.530 -5.821 20.879 1.00 98.81 156 ILE A C 1
ATOM 1162 O O . ILE A 1 156 ? -13.370 -6.262 21.659 1.00 98.81 156 ILE A O 1
ATOM 1166 N N . SER A 1 157 ? -11.327 -6.382 20.739 1.00 98.75 157 SER A N 1
ATOM 1167 C CA . SER A 1 157 ? -10.928 -7.588 21.476 1.00 98.75 157 SER A CA 1
ATOM 1168 C C . SER A 1 157 ? -10.929 -7.356 22.993 1.00 98.75 157 SER A C 1
ATOM 1170 O O . SER A 1 157 ? -11.445 -8.182 23.746 1.00 98.75 157 SER A O 1
ATOM 1172 N N . SER A 1 158 ? -10.416 -6.205 23.452 1.00 98.38 158 SER A N 1
ATOM 1173 C CA . SER A 1 158 ? -10.494 -5.820 24.869 1.00 98.38 158 SER A CA 1
ATOM 1174 C C . SER A 1 158 ? -11.943 -5.660 25.334 1.00 98.38 158 SER A C 1
ATOM 1176 O O . SER A 1 158 ? -12.292 -6.191 26.384 1.00 98.38 158 SER A O 1
ATOM 1178 N N . ALA A 1 159 ? -12.784 -4.956 24.572 1.00 98.56 159 ALA A N 1
ATOM 1179 C CA . ALA A 1 159 ? -14.184 -4.731 24.922 1.00 98.56 159 ALA A CA 1
ATOM 1180 C C . ALA A 1 159 ? -14.979 -6.045 24.979 1.00 98.56 159 ALA A C 1
ATOM 1182 O O . ALA A 1 159 ? -15.790 -6.229 25.882 1.00 98.56 159 ALA A O 1
ATOM 1183 N N . GLN A 1 160 ? -14.701 -6.990 24.074 1.00 98.62 160 GLN A N 1
ATOM 1184 C CA . GLN A 1 160 ? -15.312 -8.320 24.080 1.00 98.62 160 GLN A CA 1
ATOM 1185 C C . GLN A 1 160 ? -14.929 -9.120 25.332 1.00 98.62 160 GLN A C 1
ATOM 1187 O O . GLN A 1 160 ? -15.777 -9.786 25.927 1.00 98.62 160 GLN A O 1
ATOM 1192 N N . SER A 1 161 ? -13.665 -9.042 25.757 1.00 98.56 161 SER A N 1
ATOM 1193 C CA . SER A 1 161 ? -13.216 -9.665 27.006 1.00 98.56 161 SER A CA 1
ATOM 1194 C C . SER A 1 161 ? -13.952 -9.083 28.219 1.00 98.56 161 SER A C 1
ATOM 1196 O O . SER A 1 161 ? -14.436 -9.835 29.067 1.00 98.56 161 SER A O 1
ATOM 1198 N N . ASP A 1 162 ? -14.079 -7.755 28.286 1.00 98.25 162 ASP A N 1
ATOM 1199 C CA . ASP A 1 162 ? -14.772 -7.070 29.384 1.00 98.25 162 ASP A CA 1
ATOM 1200 C C . ASP A 1 162 ? -16.277 -7.381 29.394 1.00 98.25 162 ASP A C 1
ATOM 1202 O O . ASP A 1 162 ? -16.847 -7.645 30.456 1.00 98.25 162 ASP A O 1
ATOM 1206 N N . TYR A 1 163 ? -16.905 -7.448 28.218 1.00 98.69 163 TYR A N 1
ATOM 1207 C CA . TYR A 1 163 ? -18.289 -7.890 28.041 1.00 98.69 163 TYR A CA 1
ATOM 1208 C C . TYR A 1 163 ? -18.514 -9.312 28.574 1.00 98.69 163 TYR A C 1
ATOM 1210 O O . TYR A 1 163 ? -19.424 -9.535 29.373 1.00 98.69 163 TYR A O 1
ATOM 1218 N N . ASN A 1 164 ? -17.656 -10.270 28.207 1.00 98.44 164 ASN A N 1
ATOM 1219 C CA . ASN A 1 164 ? -17.769 -11.660 28.667 1.00 98.44 164 ASN A CA 1
ATOM 1220 C C . ASN A 1 164 ? -17.608 -11.767 30.195 1.00 98.44 164 ASN A C 1
ATOM 1222 O O . ASN A 1 164 ? -18.321 -12.527 30.862 1.00 98.44 164 ASN A O 1
ATOM 1226 N N . ALA A 1 165 ? -16.691 -10.978 30.767 1.00 98.19 165 ALA A N 1
ATOM 1227 C CA . ALA A 1 165 ? -16.496 -10.907 32.210 1.00 98.19 165 ALA A CA 1
ATOM 1228 C C . ALA A 1 165 ? -17.719 -10.306 32.928 1.00 98.19 165 ALA A C 1
ATOM 1230 O O . ALA A 1 165 ? -18.112 -10.798 33.988 1.00 98.19 165 ALA A O 1
ATOM 1231 N N . ALA A 1 166 ? -18.335 -9.269 32.357 1.00 97.94 166 ALA A N 1
ATOM 1232 C CA . ALA A 1 166 ? -19.554 -8.664 32.883 1.00 97.94 166 ALA A CA 1
ATOM 1233 C C . ALA A 1 166 ? -20.752 -9.626 32.811 1.00 97.94 166 ALA A C 1
ATOM 1235 O O . ALA A 1 166 ? -21.436 -9.805 33.818 1.00 97.94 166 ALA A O 1
ATOM 1236 N N . GLN A 1 167 ? -20.951 -10.321 31.683 1.00 97.75 167 GLN A N 1
ATOM 1237 C CA . GLN A 1 167 ? -21.977 -11.366 31.557 1.00 97.75 167 GLN A CA 1
ATOM 1238 C C . GLN A 1 167 ? -21.829 -12.447 32.633 1.00 97.75 167 GLN A C 1
ATOM 1240 O O . GLN A 1 167 ? -22.808 -12.805 33.287 1.00 97.75 167 GLN A O 1
ATOM 1245 N N . SER A 1 168 ? -20.606 -12.944 32.843 1.00 97.94 168 SER A N 1
ATOM 1246 C CA . SER A 1 168 ? -20.334 -13.966 33.862 1.00 97.94 168 SER A CA 1
ATOM 1247 C C . SER A 1 168 ? -20.733 -13.482 35.259 1.00 97.94 168 SER A C 1
ATOM 1249 O O . SER A 1 168 ? -21.350 -14.225 36.021 1.00 97.94 168 SER A O 1
ATOM 1251 N N . LYS A 1 169 ? -20.441 -12.213 35.581 1.00 97.69 169 LYS A N 1
ATOM 1252 C CA . LYS A 1 169 ? -20.793 -11.629 36.880 1.00 97.69 169 LYS A CA 1
ATOM 1253 C C . LYS A 1 169 ? -22.301 -11.442 37.057 1.00 97.69 169 LYS A C 1
ATOM 1255 O O . LYS A 1 169 ? -22.820 -11.723 38.132 1.00 97.69 169 LYS A O 1
ATOM 1260 N N . ILE A 1 170 ? -23.006 -11.029 36.004 1.00 97.69 170 ILE A N 1
ATOM 1261 C CA . ILE A 1 170 ? -24.473 -10.920 36.005 1.00 97.69 170 ILE A CA 1
ATOM 1262 C C . ILE A 1 170 ? -25.117 -12.282 36.280 1.00 97.69 170 ILE A C 1
ATOM 1264 O O . ILE A 1 170 ? -26.026 -12.378 37.103 1.00 97.69 170 ILE A O 1
ATOM 1268 N N . GLN A 1 171 ? -24.630 -13.346 35.636 1.00 96.94 171 GLN A N 1
ATOM 1269 C CA . GLN A 1 171 ? -25.138 -14.702 35.859 1.00 96.94 171 GLN A CA 1
ATOM 1270 C C . GLN A 1 171 ? -24.904 -15.171 37.300 1.00 96.94 171 GLN A C 1
ATOM 1272 O O . GLN A 1 171 ? -25.794 -15.767 37.904 1.00 96.94 171 GLN A O 1
ATOM 1277 N N . GLU A 1 172 ? -23.729 -14.889 37.866 1.00 97.56 172 GLU A N 1
ATOM 1278 C CA . GLU A 1 172 ? -23.423 -15.178 39.270 1.00 97.56 172 GLU A CA 1
ATOM 1279 C C . GLU A 1 172 ? -24.383 -14.438 40.216 1.00 97.56 172 GLU A C 1
ATOM 1281 O O . GLU A 1 172 ? -25.036 -15.078 41.040 1.00 97.56 172 GLU A O 1
ATOM 1286 N N . ALA A 1 173 ? -24.525 -13.119 40.053 1.00 96.81 173 ALA A N 1
ATOM 1287 C CA . ALA A 1 173 ? -25.400 -12.282 40.874 1.00 96.81 173 ALA A CA 1
ATOM 1288 C C . ALA A 1 173 ? -26.866 -12.749 40.799 1.00 96.81 173 ALA A C 1
ATOM 1290 O O . ALA A 1 173 ? -27.526 -12.919 41.824 1.00 96.81 173 ALA A O 1
ATOM 1291 N N . SER A 1 174 ? -27.349 -13.074 39.596 1.00 96.12 174 SER A N 1
ATOM 1292 C CA . SER A 1 174 ? -28.695 -13.616 39.390 1.00 96.12 174 SER A CA 1
ATOM 1293 C C . SER A 1 174 ? -28.928 -14.924 40.155 1.00 96.12 174 SER A C 1
ATOM 1295 O O . SER A 1 174 ? -29.967 -15.086 40.795 1.00 96.12 174 SER A O 1
ATOM 1297 N N . ARG A 1 175 ? -27.952 -15.845 40.163 1.00 96.50 175 ARG A N 1
ATOM 1298 C CA . ARG A 1 175 ? -28.049 -17.108 40.924 1.00 96.50 175 ARG A CA 1
ATOM 1299 C C . ARG A 1 175 ? -28.068 -16.891 42.434 1.00 96.50 175 ARG A C 1
ATOM 1301 O O . ARG A 1 175 ? -28.629 -17.718 43.147 1.00 96.50 175 ARG A O 1
ATOM 1308 N N . LEU A 1 176 ? -27.458 -15.808 42.906 1.00 96.38 176 LEU A N 1
ATOM 1309 C CA . LEU A 1 176 ? -27.462 -15.399 44.311 1.00 96.38 176 LEU A CA 1
ATOM 1310 C C . LEU A 1 176 ? -28.723 -14.605 44.697 1.00 96.38 176 LEU A C 1
ATOM 1312 O O . LEU A 1 176 ? -28.878 -14.250 45.862 1.00 96.38 176 LEU A O 1
ATOM 1316 N N . GLY A 1 177 ? -29.638 -14.366 43.751 1.00 94.88 177 GLY A N 1
ATOM 1317 C CA . GLY A 1 177 ? -30.893 -13.654 43.990 1.00 94.88 177 GLY A CA 1
ATOM 1318 C C . GLY A 1 177 ? -30.764 -12.129 43.987 1.00 94.88 177 GLY A C 1
ATOM 1319 O O . GLY A 1 177 ? -31.672 -11.458 44.473 1.00 94.88 177 GLY A O 1
ATOM 1320 N N . ALA A 1 178 ? -29.666 -11.582 43.457 1.00 95.25 178 ALA A N 1
ATOM 1321 C CA . ALA A 1 178 ? -29.503 -10.144 43.275 1.00 95.25 178 ALA A CA 1
ATOM 1322 C C . ALA A 1 178 ? -30.479 -9.581 42.227 1.00 95.25 178 ALA A C 1
ATOM 1324 O O . ALA A 1 178 ? -30.817 -10.254 41.246 1.00 95.25 178 ALA A O 1
ATOM 1325 N N . ASP A 1 179 ? -30.876 -8.317 42.395 1.00 93.19 179 ASP A N 1
ATOM 1326 C CA . ASP A 1 179 ? -31.588 -7.574 41.354 1.00 93.19 179 ASP A CA 1
ATOM 1327 C C . ASP A 1 179 ? -30.596 -7.100 40.284 1.00 93.19 179 ASP A C 1
ATOM 1329 O O . ASP A 1 179 ? -29.834 -6.153 40.470 1.00 93.19 179 ASP A O 1
ATOM 1333 N N . ILE A 1 180 ? -30.620 -7.775 39.138 1.00 96.62 180 ILE A N 1
ATOM 1334 C CA . ILE A 1 180 ? -29.720 -7.507 38.013 1.00 96.62 180 ILE A CA 1
ATOM 1335 C C . ILE A 1 180 ? -30.319 -6.567 36.957 1.00 96.62 180 ILE A C 1
ATOM 1337 O O . ILE A 1 180 ? -29.735 -6.428 35.881 1.00 96.62 180 ILE A O 1
ATOM 1341 N N . GLY A 1 181 ? -31.468 -5.927 37.210 1.00 95.25 181 GLY A N 1
ATOM 1342 C CA . GLY A 1 181 ? -32.183 -5.137 36.198 1.00 95.25 181 GLY A CA 1
ATOM 1343 C C . GLY A 1 181 ? -31.311 -4.067 35.528 1.00 95.25 181 GLY A C 1
ATOM 1344 O O . GLY A 1 181 ? -31.224 -4.008 34.299 1.00 95.25 181 GLY A O 1
ATOM 1345 N N . SER A 1 182 ? -30.593 -3.273 36.328 1.00 95.56 182 SER A N 1
ATOM 1346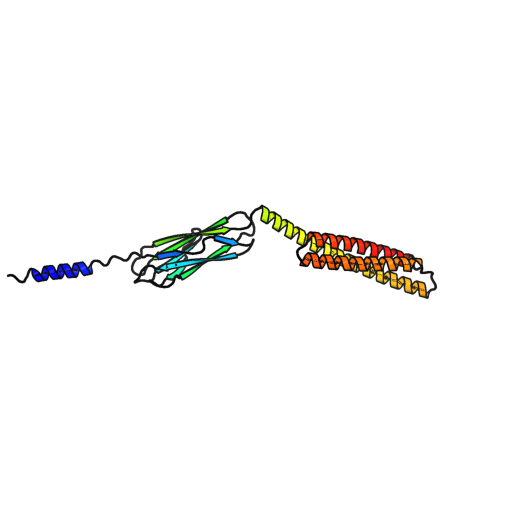 C CA . SER A 1 182 ? -29.668 -2.241 35.831 1.00 95.56 182 SER A CA 1
ATOM 1347 C C . SER A 1 182 ? -28.466 -2.839 35.095 1.00 95.56 182 SER A C 1
ATOM 1349 O O . SER A 1 182 ? -28.076 -2.351 34.033 1.00 95.56 182 SER A O 1
ATOM 1351 N N . ALA A 1 183 ? -27.900 -3.930 35.618 1.00 97.19 183 ALA A N 1
ATOM 1352 C CA . ALA A 1 183 ? -26.765 -4.601 34.993 1.00 97.19 183 ALA A CA 1
ATOM 1353 C C . ALA A 1 183 ? -27.133 -5.168 33.611 1.00 97.19 183 ALA A C 1
ATOM 1355 O O . ALA A 1 183 ? -26.356 -5.053 32.659 1.00 97.19 183 ALA A O 1
ATOM 1356 N N . GLN A 1 184 ? -28.351 -5.701 33.472 1.00 97.69 184 GLN A N 1
ATOM 1357 C CA . GLN A 1 184 ? -28.864 -6.215 32.207 1.00 97.69 184 GLN A CA 1
ATOM 1358 C C . GLN A 1 184 ? -29.083 -5.103 31.168 1.00 97.69 184 GLN A C 1
ATOM 1360 O O . GLN A 1 184 ? -28.849 -5.309 29.979 1.00 97.69 184 GLN A O 1
ATOM 1365 N N . GLN A 1 185 ? -29.491 -3.903 31.588 1.00 97.88 185 GLN A N 1
ATOM 1366 C CA . GLN A 1 185 ? -29.598 -2.764 30.671 1.00 97.88 185 GLN A CA 1
ATOM 1367 C C . GLN A 1 185 ? -28.225 -2.365 30.117 1.00 97.88 185 GLN A C 1
ATOM 1369 O O . GLN A 1 185 ? -28.069 -2.229 28.902 1.00 97.88 185 GLN A O 1
ATOM 1374 N N . TYR A 1 186 ? -27.215 -2.239 30.981 1.00 98.25 186 TYR A N 1
ATOM 1375 C CA . TYR A 1 186 ? -25.866 -1.871 30.550 1.00 98.25 186 TYR A CA 1
ATOM 1376 C C . TYR A 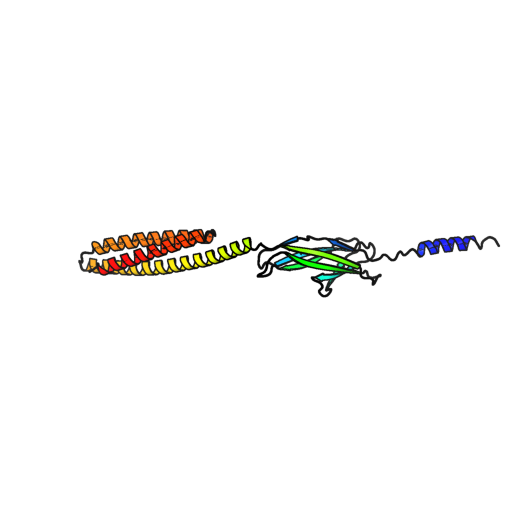1 186 ? -25.214 -2.932 29.660 1.00 98.25 186 TYR A C 1
ATOM 1378 O O . TYR A 1 186 ? -24.574 -2.571 28.672 1.00 98.25 186 TYR A O 1
ATOM 1386 N N . ILE A 1 187 ? -25.396 -4.227 29.947 1.00 98.31 187 ILE A N 1
ATOM 1387 C CA . ILE A 1 187 ? -24.814 -5.272 29.093 1.00 98.31 187 ILE A CA 1
ATOM 1388 C C . ILE A 1 187 ? -25.473 -5.307 27.708 1.00 98.31 187 ILE A C 1
ATOM 1390 O O . ILE A 1 187 ? -24.779 -5.526 26.721 1.00 98.31 187 ILE A O 1
ATOM 1394 N N . ASN A 1 188 ? -26.770 -4.993 27.602 1.00 98.38 188 ASN A N 1
ATOM 1395 C CA . ASN A 1 188 ? -27.451 -4.872 26.309 1.00 98.38 188 ASN A CA 1
ATOM 1396 C C . ASN A 1 188 ? -26.919 -3.676 25.492 1.00 98.38 188 ASN A C 1
ATOM 1398 O O . ASN A 1 188 ? -26.761 -3.779 24.277 1.00 98.38 188 ASN A O 1
ATOM 1402 N N . LEU A 1 189 ? -26.606 -2.548 26.145 1.00 98.50 189 LEU A N 1
ATOM 1403 C CA . LEU A 1 189 ? -25.949 -1.413 25.482 1.00 98.50 189 LEU A CA 1
ATOM 1404 C C . LEU A 1 189 ? -24.531 -1.776 25.023 1.00 98.50 189 LEU A C 1
ATOM 1406 O O . LEU A 1 189 ? -24.141 -1.438 23.906 1.00 98.50 189 LEU A O 1
ATOM 1410 N N . ALA A 1 190 ? -23.778 -2.497 25.859 1.00 98.31 190 ALA A N 1
ATOM 1411 C CA . ALA A 1 190 ? -22.448 -2.982 25.505 1.00 98.31 190 ALA A CA 1
ATOM 1412 C C . ALA A 1 190 ? -22.484 -3.926 24.291 1.00 98.31 190 ALA A C 1
ATOM 1414 O O . ALA A 1 190 ? -21.640 -3.804 23.406 1.00 98.31 190 ALA A O 1
ATOM 1415 N N . ASP A 1 191 ? -23.479 -4.815 24.225 1.00 98.62 191 ASP A N 1
ATOM 1416 C CA . ASP A 1 191 ? -23.711 -5.728 23.100 1.00 98.62 191 ASP A CA 1
ATOM 1417 C C . ASP A 1 191 ? -23.965 -4.968 21.788 1.00 98.62 191 ASP A C 1
ATOM 1419 O O . ASP A 1 191 ? -23.305 -5.203 20.771 1.00 98.62 191 ASP A O 1
ATOM 1423 N N . ALA A 1 192 ? -24.869 -3.984 21.829 1.00 98.69 192 ALA A N 1
ATOM 1424 C CA . ALA A 1 192 ? -25.207 -3.158 20.674 1.00 98.69 192 ALA A CA 1
ATOM 1425 C C . ALA A 1 192 ? -24.003 -2.342 20.165 1.00 98.69 192 ALA A C 1
ATOM 1427 O O . ALA A 1 192 ? -23.775 -2.241 18.951 1.00 98.69 192 ALA A O 1
ATOM 1428 N N . ASP A 1 193 ? -23.206 -1.781 21.079 1.00 98.75 193 ASP A N 1
ATOM 1429 C CA . ASP A 1 193 ? -21.989 -1.048 20.730 1.00 98.75 193 ASP A CA 1
ATOM 1430 C C . ASP A 1 193 ? -20.893 -1.978 20.174 1.00 98.75 193 ASP A C 1
ATOM 1432 O O . ASP A 1 193 ? -20.248 -1.611 19.189 1.00 98.75 193 ASP A O 1
ATOM 1436 N N . LEU A 1 194 ? -20.719 -3.195 20.712 1.00 98.69 194 LEU A N 1
ATOM 1437 C CA . LEU A 1 194 ? -19.798 -4.207 20.162 1.00 98.69 194 LEU A CA 1
ATOM 1438 C C . LEU A 1 194 ? -20.198 -4.633 18.746 1.00 98.69 194 LEU A C 1
ATOM 1440 O O . LEU A 1 194 ? -19.354 -4.685 17.848 1.00 98.69 194 LEU A O 1
ATOM 1444 N N . SER A 1 195 ? -21.484 -4.903 18.522 1.00 98.69 195 SER A N 1
ATOM 1445 C CA . SER A 1 195 ? -22.015 -5.253 17.200 1.00 98.69 195 SER A CA 1
ATOM 1446 C C . SER A 1 195 ? -21.783 -4.126 16.181 1.00 98.69 195 SER A C 1
ATOM 1448 O O . SER A 1 195 ? -21.302 -4.354 15.062 1.00 98.69 195 SER A O 1
ATOM 1450 N N . SER A 1 196 ? -22.011 -2.879 16.606 1.00 98.69 196 SER A N 1
ATOM 1451 C CA . SER A 1 196 ? -21.723 -1.689 15.799 1.00 98.69 196 SER A CA 1
ATOM 1452 C C . SER A 1 196 ? -20.227 -1.549 15.495 1.00 98.69 196 SER A C 1
ATOM 1454 O O . SER A 1 196 ? -19.855 -1.288 14.350 1.00 98.69 196 SER A O 1
ATOM 1456 N N . ALA A 1 197 ? -19.358 -1.759 16.491 1.00 98.75 197 ALA A N 1
ATOM 1457 C CA . ALA A 1 197 ? -17.908 -1.693 16.323 1.00 98.75 197 ALA A CA 1
ATOM 1458 C C . ALA A 1 197 ? -17.399 -2.735 15.311 1.00 98.75 197 ALA A C 1
ATOM 1460 O O . ALA A 1 197 ? -16.615 -2.393 14.426 1.00 98.75 197 ALA A O 1
ATOM 1461 N N . ASN A 1 198 ? -17.892 -3.976 15.382 1.00 98.75 198 ASN A N 1
ATOM 1462 C CA . ASN A 1 198 ? -17.546 -5.043 14.435 1.00 98.75 198 ASN A CA 1
ATOM 1463 C C . ASN A 1 198 ? -17.999 -4.730 13.000 1.00 98.75 198 ASN A C 1
ATOM 1465 O O . ASN A 1 198 ? -17.251 -4.954 12.041 1.00 98.75 198 ASN A O 1
ATOM 1469 N N . SER A 1 199 ? -19.198 -4.165 12.844 1.00 98.75 199 SER A N 1
ATOM 1470 C CA . SER A 1 199 ? -19.716 -3.742 11.536 1.00 98.75 199 SER A CA 1
ATOM 1471 C C . SER A 1 199 ? -18.857 -2.628 10.925 1.00 98.75 199 SER A C 1
ATOM 1473 O O . SER A 1 199 ? -18.470 -2.694 9.758 1.00 98.75 199 SER A O 1
ATOM 1475 N N . LEU A 1 200 ? -18.487 -1.626 11.729 1.00 98.88 200 LEU A N 1
ATOM 1476 C CA . LEU A 1 200 ? -17.612 -0.528 11.308 1.00 98.88 200 LEU A CA 1
ATOM 1477 C C . LEU A 1 200 ? -16.200 -1.014 10.962 1.00 98.88 200 LEU A C 1
ATOM 1479 O O . LEU A 1 200 ? -15.649 -0.597 9.945 1.00 98.88 200 LEU A O 1
ATOM 1483 N N . LEU A 1 201 ? -15.634 -1.936 11.746 1.00 98.81 201 LEU A N 1
ATOM 1484 C CA . LEU A 1 201 ? -14.346 -2.556 11.435 1.00 98.81 201 LEU A CA 1
ATOM 1485 C C . LEU A 1 201 ? -14.393 -3.302 10.091 1.00 98.81 201 LEU A C 1
ATOM 1487 O O . LEU A 1 201 ? -13.483 -3.151 9.276 1.00 98.81 201 LEU A O 1
ATOM 1491 N N . SER A 1 202 ? -15.467 -4.048 9.824 1.00 98.75 202 SER A N 1
ATOM 1492 C CA . SER A 1 202 ? -15.648 -4.758 8.548 1.00 98.75 202 SER A CA 1
ATOM 1493 C C . SER A 1 202 ? -15.712 -3.788 7.358 1.00 98.75 202 SER A C 1
ATOM 1495 O O . SER A 1 202 ? -15.082 -4.013 6.318 1.00 98.75 202 SER A O 1
ATOM 1497 N N . ASN A 1 203 ? -16.400 -2.652 7.525 1.00 98.62 203 ASN A N 1
ATOM 1498 C CA . ASN A 1 203 ? -16.441 -1.583 6.522 1.00 98.62 203 ASN A CA 1
ATOM 1499 C C . ASN A 1 203 ? -15.071 -0.913 6.330 1.00 98.62 203 ASN A C 1
ATOM 1501 O O . ASN A 1 203 ? -14.694 -0.598 5.196 1.00 98.62 203 ASN A O 1
ATOM 1505 N N . ALA A 1 204 ? -14.303 -0.735 7.410 1.00 98.56 204 ALA A N 1
ATOM 1506 C CA . ALA A 1 204 ? -12.940 -0.216 7.351 1.00 98.56 204 ALA A CA 1
ATOM 1507 C C . ALA A 1 204 ? -12.022 -1.146 6.543 1.00 98.56 204 ALA A C 1
ATOM 1509 O O . ALA A 1 204 ? -11.334 -0.696 5.628 1.00 98.56 204 ALA A O 1
ATOM 1510 N N . GLN A 1 205 ? -12.062 -2.452 6.820 1.00 98.44 205 GLN A N 1
ATOM 1511 C CA . GLN A 1 205 ? -11.271 -3.466 6.113 1.00 98.44 205 GLN A CA 1
ATOM 1512 C C . GLN A 1 205 ? -11.633 -3.554 4.624 1.00 98.44 205 GLN A C 1
ATOM 1514 O O . GLN A 1 205 ? -10.743 -3.613 3.769 1.00 98.44 205 GLN A O 1
ATOM 1519 N N . SER A 1 206 ? -12.929 -3.495 4.307 1.00 98.50 206 SER A N 1
ATOM 1520 C CA . SER A 1 206 ? -13.422 -3.486 2.924 1.00 98.50 206 SER A CA 1
ATOM 1521 C C . SER A 1 206 ? -12.958 -2.233 2.176 1.00 98.50 206 SER A C 1
ATOM 1523 O O . SER A 1 206 ? -12.409 -2.329 1.079 1.00 98.50 206 SER A O 1
ATOM 1525 N N . SER A 1 207 ? -13.084 -1.057 2.802 1.00 97.88 207 SER A N 1
ATOM 1526 C CA . SER A 1 207 ? -12.632 0.219 2.227 1.00 97.88 207 SER A CA 1
ATOM 1527 C C . SER A 1 207 ? -11.116 0.249 2.010 1.00 97.88 207 SER A C 1
ATOM 1529 O O . SER A 1 207 ? -10.655 0.728 0.977 1.00 97.88 207 SER A O 1
ATOM 1531 N N . ASN A 1 208 ? -10.338 -0.301 2.949 1.00 96.94 208 ASN A N 1
ATOM 1532 C CA . ASN A 1 208 ? -8.882 -0.386 2.839 1.00 96.94 208 ASN A CA 1
ATOM 1533 C C . ASN A 1 208 ? -8.461 -1.279 1.664 1.00 96.94 208 ASN A C 1
ATOM 1535 O O . ASN A 1 208 ? -7.582 -0.911 0.889 1.00 96.94 208 ASN A O 1
ATOM 1539 N N . SER A 1 209 ? -9.133 -2.422 1.499 1.00 95.06 209 SER A N 1
ATOM 1540 C CA . SER A 1 209 ? -8.888 -3.358 0.393 1.00 95.06 209 SER A CA 1
ATOM 1541 C C . SER A 1 209 ? -9.264 -2.763 -0.969 1.00 95.06 209 SER A C 1
ATOM 1543 O O . SER A 1 209 ? -8.621 -3.066 -1.969 1.00 95.06 209 SER A O 1
ATOM 1545 N N . ALA A 1 210 ? -10.257 -1.870 -1.001 1.00 94.75 210 ALA A N 1
ATOM 1546 C CA . ALA A 1 210 ? -10.650 -1.112 -2.188 1.00 94.75 210 ALA A CA 1
ATOM 1547 C C . ALA A 1 210 ? -9.747 0.109 -2.484 1.00 94.75 210 ALA A C 1
ATOM 1549 O O . ALA A 1 210 ? -9.998 0.831 -3.446 1.00 94.75 210 ALA A O 1
ATOM 1550 N N . GLY A 1 211 ? -8.718 0.375 -1.668 1.00 90.62 211 GLY A N 1
ATOM 1551 C CA . GLY A 1 211 ? -7.821 1.529 -1.828 1.00 90.62 211 GLY A CA 1
ATOM 1552 C C . GLY A 1 211 ? -8.378 2.861 -1.305 1.00 90.62 211 GLY A C 1
ATOM 1553 O O . GLY A 1 211 ? -7.731 3.899 -1.452 1.00 90.62 211 GLY A O 1
ATOM 1554 N N . SER A 1 212 ? -9.543 2.845 -0.653 1.00 96.19 212 SER A N 1
ATOM 1555 C CA . SER A 1 212 ? -10.206 4.017 -0.065 1.00 96.19 212 SER A CA 1
ATOM 1556 C C . SER A 1 212 ? -9.706 4.277 1.359 1.00 96.19 212 SER A C 1
ATOM 1558 O O . SER A 1 212 ? -10.449 4.146 2.335 1.00 96.19 212 SER A O 1
ATOM 1560 N N . TYR A 1 213 ? -8.425 4.632 1.492 1.00 96.88 213 TYR A N 1
ATOM 1561 C CA . TYR A 1 213 ? -7.731 4.693 2.785 1.00 96.88 213 TYR A CA 1
ATOM 1562 C C . TYR A 1 213 ? -8.308 5.722 3.767 1.00 96.88 213 TYR A C 1
ATOM 1564 O O . TYR A 1 213 ? -8.462 5.417 4.947 1.00 96.88 213 TYR A O 1
ATOM 1572 N N . SER A 1 214 ? -8.699 6.914 3.306 1.00 95.75 214 SER A N 1
ATOM 1573 C CA . SER A 1 214 ? -9.325 7.921 4.179 1.00 95.75 214 SER A CA 1
ATOM 1574 C C . SER A 1 214 ? -10.671 7.441 4.732 1.00 95.75 214 SER A C 1
ATOM 1576 O O . SER A 1 214 ? -10.946 7.589 5.919 1.00 95.75 214 SER A O 1
ATOM 1578 N N . THR A 1 215 ? -11.492 6.800 3.896 1.00 97.50 215 THR A N 1
ATOM 1579 C CA . THR A 1 215 ? -12.759 6.187 4.323 1.00 97.50 215 THR A CA 1
ATOM 1580 C C . THR A 1 215 ? -12.520 5.041 5.304 1.00 97.50 215 THR A C 1
ATOM 1582 O O . THR A 1 215 ? -13.217 4.938 6.312 1.00 97.50 215 THR A O 1
ATOM 1585 N N . ALA A 1 216 ? -11.506 4.210 5.048 1.00 98.50 216 ALA A N 1
ATOM 1586 C CA . ALA A 1 216 ? -11.121 3.123 5.939 1.00 98.50 216 ALA A CA 1
ATOM 1587 C C . ALA A 1 216 ? -10.707 3.627 7.329 1.00 98.50 216 ALA A C 1
ATOM 1589 O O . ALA A 1 216 ? -11.213 3.124 8.330 1.00 98.50 216 ALA A O 1
ATOM 1590 N N . SER A 1 217 ? -9.849 4.650 7.384 1.00 98.38 217 SER A N 1
ATOM 1591 C CA . SER A 1 217 ? -9.431 5.306 8.631 1.00 98.38 217 SER A CA 1
ATOM 1592 C C . SER A 1 217 ? -10.641 5.867 9.394 1.00 98.38 217 SER A C 1
ATOM 1594 O O . SER A 1 217 ? -10.835 5.529 10.560 1.00 98.38 217 SER A O 1
ATOM 1596 N N . ASN A 1 218 ? -11.553 6.579 8.719 1.00 98.44 218 ASN A N 1
ATOM 1597 C CA . ASN A 1 218 ? -12.772 7.109 9.345 1.00 98.44 218 ASN A CA 1
ATOM 1598 C C . ASN A 1 218 ? -13.669 6.019 9.959 1.00 98.44 218 ASN A C 1
ATOM 1600 O O . ASN A 1 218 ? -14.203 6.205 11.056 1.00 98.44 218 ASN A O 1
ATOM 1604 N N . TYR A 1 219 ? -13.867 4.891 9.269 1.00 98.81 219 TYR A N 1
ATOM 1605 C CA . TYR A 1 219 ? -14.626 3.767 9.824 1.00 98.81 219 TYR A CA 1
ATOM 1606 C C . TYR A 1 219 ? -13.896 3.106 10.994 1.00 98.81 219 TYR A C 1
ATOM 1608 O O . TYR A 1 219 ? -14.532 2.779 11.996 1.00 98.81 219 TYR A O 1
ATOM 1616 N N . ALA A 1 220 ? -12.574 2.952 10.904 1.00 98.81 220 ALA A N 1
ATOM 1617 C CA . ALA A 1 220 ? -11.772 2.390 11.981 1.00 98.81 220 ALA A CA 1
ATOM 1618 C C . ALA A 1 220 ? -11.838 3.262 13.245 1.00 98.81 220 ALA A C 1
ATOM 1620 O O . ALA A 1 220 ? -12.086 2.735 14.326 1.00 98.81 220 ALA A O 1
ATOM 1621 N N . THR A 1 221 ? -11.729 4.588 13.132 1.00 98.75 221 THR A N 1
ATOM 1622 C CA . THR A 1 221 ? -11.890 5.506 14.274 1.00 98.75 221 THR A CA 1
ATOM 1623 C C . THR A 1 221 ? -13.282 5.404 14.904 1.00 98.75 221 THR A C 1
ATOM 1625 O O . THR A 1 221 ? -13.401 5.353 16.128 1.00 98.75 221 THR A O 1
ATOM 1628 N N . GLN A 1 222 ? -14.346 5.312 14.100 1.00 98.75 222 GLN A N 1
ATOM 1629 C CA . GLN A 1 222 ? -15.700 5.099 14.629 1.00 98.75 222 GLN A CA 1
ATOM 1630 C C . GLN A 1 222 ? -15.831 3.739 15.334 1.00 98.75 222 GLN A C 1
ATOM 1632 O O . GLN A 1 222 ? -16.464 3.649 16.387 1.00 98.75 222 GLN A O 1
ATOM 1637 N N . ALA A 1 223 ? -15.194 2.689 14.804 1.00 98.81 223 ALA A N 1
ATOM 1638 C CA . ALA A 1 223 ? -15.145 1.382 15.453 1.00 98.81 223 ALA A CA 1
ATOM 1639 C C . ALA A 1 223 ? -14.437 1.455 16.816 1.00 98.81 223 ALA A C 1
ATOM 1641 O O . ALA A 1 223 ? -14.938 0.898 17.791 1.00 98.81 223 ALA A O 1
ATOM 1642 N N . GLN A 1 224 ? -13.327 2.198 16.919 1.00 98.81 224 GLN A N 1
ATOM 1643 C CA . GLN A 1 224 ? -12.630 2.445 18.190 1.00 98.81 224 GLN A CA 1
ATOM 1644 C C . GLN A 1 224 ? -13.537 3.158 19.206 1.00 98.81 224 GLN A C 1
ATOM 1646 O O . GLN A 1 224 ? -13.586 2.764 20.371 1.00 98.81 224 GLN A O 1
ATOM 1651 N N . GLN A 1 225 ? -14.286 4.182 18.777 1.00 98.75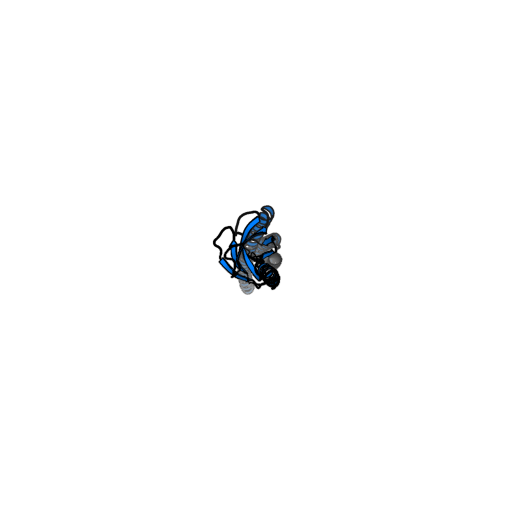 225 GLN A N 1
ATOM 1652 C CA . GLN A 1 225 ? -15.234 4.898 19.641 1.00 98.75 225 GLN A CA 1
ATOM 1653 C C . GLN A 1 225 ? -16.315 3.955 20.182 1.00 98.75 225 GLN A C 1
ATOM 1655 O O . GLN A 1 225 ? -16.554 3.926 21.388 1.00 98.75 225 GLN A O 1
ATOM 1660 N N . LYS A 1 226 ? -16.909 3.130 19.312 1.00 98.75 226 LYS A N 1
ATOM 1661 C CA . LYS A 1 226 ? -17.915 2.138 19.708 1.00 98.75 226 LYS A CA 1
ATOM 1662 C C . LYS A 1 226 ? -17.358 1.045 20.616 1.00 98.75 226 LYS A C 1
ATOM 1664 O O . LYS A 1 226 ? -17.999 0.711 21.607 1.00 98.75 226 LYS A O 1
ATOM 1669 N N . ALA A 1 227 ? -16.144 0.562 20.365 1.00 98.81 227 ALA A N 1
ATOM 1670 C CA . ALA A 1 227 ? -15.478 -0.387 21.253 1.00 98.81 227 ALA A CA 1
ATOM 1671 C C . ALA A 1 227 ? -15.243 0.200 22.658 1.00 98.81 227 ALA A C 1
ATOM 1673 O O . ALA A 1 227 ? -15.479 -0.477 23.657 1.00 98.81 227 ALA A O 1
ATOM 1674 N N . ASN A 1 228 ? -14.847 1.474 22.756 1.00 98.75 228 ASN A N 1
ATOM 1675 C CA . ASN A 1 228 ? -14.701 2.158 24.044 1.00 98.75 228 ASN A CA 1
ATOM 1676 C C . ASN A 1 228 ? -16.045 2.334 24.769 1.00 98.75 228 ASN A C 1
ATOM 1678 O O . ASN A 1 228 ? -16.119 2.093 25.974 1.00 98.75 228 ASN A O 1
ATOM 1682 N N . SER A 1 229 ? -17.117 2.701 24.057 1.00 98.62 229 SER A N 1
ATOM 1683 C CA . SER A 1 229 ? -18.469 2.750 24.636 1.00 98.62 229 SER A CA 1
ATOM 1684 C C . SER A 1 229 ? -18.908 1.382 25.158 1.00 98.62 229 SER A C 1
ATOM 1686 O O . SER A 1 229 ? -19.357 1.285 26.300 1.00 98.62 229 SER A O 1
ATOM 1688 N N . ALA A 1 230 ? -18.684 0.316 24.384 1.00 98.62 230 ALA A N 1
ATOM 1689 C CA . ALA A 1 230 ? -19.000 -1.041 24.810 1.00 98.62 230 ALA A CA 1
ATOM 1690 C C . ALA A 1 230 ? -18.223 -1.454 26.063 1.00 98.62 230 ALA A C 1
ATOM 1692 O O . ALA A 1 230 ? -18.807 -1.986 27.005 1.00 98.62 230 ALA A O 1
ATOM 1693 N N . LYS A 1 231 ? -16.922 -1.149 26.108 1.00 98.56 231 LYS A N 1
ATOM 1694 C CA . LYS A 1 231 ? -16.071 -1.389 27.277 1.00 98.56 231 LYS A CA 1
ATOM 1695 C C . LYS A 1 231 ? -16.591 -0.669 28.524 1.00 98.56 231 LYS A C 1
ATOM 1697 O O . LYS A 1 231 ? -16.691 -1.279 29.587 1.00 98.56 231 LYS A O 1
ATOM 1702 N N . ASN A 1 232 ? -16.962 0.604 28.396 1.00 98.50 232 ASN A N 1
ATOM 1703 C CA . ASN A 1 232 ? -17.506 1.387 29.507 1.00 98.50 232 ASN A CA 1
ATOM 1704 C C . ASN A 1 232 ? -18.840 0.809 30.005 1.00 98.50 232 ASN A C 1
ATOM 1706 O O . ASN A 1 232 ? -19.014 0.616 31.208 1.00 98.50 232 ASN A O 1
ATOM 1710 N N . ASN A 1 233 ? -19.748 0.471 29.087 1.00 98.50 233 ASN A N 1
ATOM 1711 C CA . ASN A 1 233 ? -21.037 -0.139 29.414 1.00 98.50 233 ASN A CA 1
ATOM 1712 C C . ASN A 1 233 ? -20.863 -1.522 30.067 1.00 98.50 233 ASN A C 1
ATOM 1714 O O . ASN A 1 233 ? -21.515 -1.807 31.068 1.00 98.50 233 ASN A O 1
ATOM 1718 N N . ALA A 1 234 ? -19.932 -2.352 29.586 1.00 98.38 234 ALA A N 1
ATOM 1719 C CA . ALA A 1 234 ? -19.595 -3.626 30.221 1.00 98.38 234 ALA A CA 1
ATOM 1720 C C . ALA A 1 234 ? -19.044 -3.429 31.647 1.00 98.38 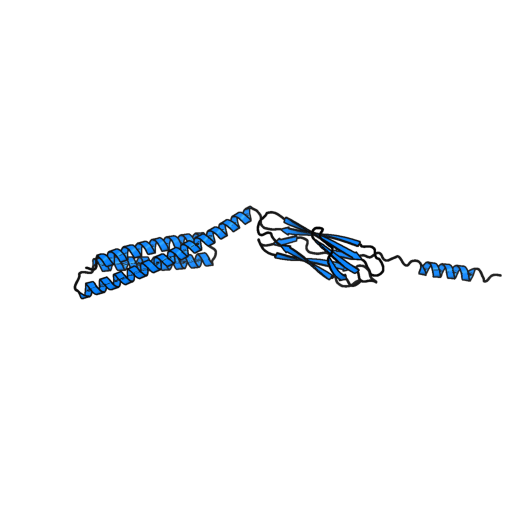234 ALA A C 1
ATOM 1722 O O . ALA A 1 234 ? -19.413 -4.163 32.565 1.00 98.38 234 ALA A O 1
ATOM 1723 N N . GLY A 1 235 ? -18.214 -2.403 31.860 1.00 98.00 235 GLY A N 1
ATOM 1724 C CA . GLY A 1 235 ? -17.735 -2.016 33.188 1.00 98.00 235 GLY A CA 1
ATOM 1725 C C . GLY A 1 235 ? -18.873 -1.654 34.149 1.00 98.00 235 GLY A C 1
ATOM 1726 O O . GLY A 1 235 ? -18.920 -2.185 35.260 1.00 98.00 235 GLY A O 1
ATOM 1727 N N . LEU A 1 236 ? -19.820 -0.819 33.703 1.00 98.25 236 LEU A N 1
ATOM 1728 C CA . LEU A 1 236 ? -21.010 -0.438 34.479 1.00 98.25 236 LEU A CA 1
ATOM 1729 C C . LEU A 1 236 ? -21.916 -1.639 34.777 1.00 98.25 236 LEU A C 1
ATOM 1731 O O . LEU A 1 236 ? -22.397 -1.797 35.902 1.00 98.25 236 LEU A O 1
ATOM 1735 N N . ALA A 1 237 ? -22.112 -2.515 33.790 1.00 97.75 237 ALA A N 1
ATOM 1736 C CA . ALA A 1 237 ? -22.868 -3.751 33.948 1.00 97.75 237 ALA A CA 1
ATOM 1737 C C . ALA A 1 237 ? -22.249 -4.637 35.039 1.00 97.75 237 ALA A C 1
ATOM 1739 O O . ALA A 1 237 ? -22.937 -5.097 35.948 1.00 97.75 237 ALA A O 1
ATOM 1740 N N . LYS A 1 238 ? -20.923 -4.806 35.008 1.00 96.75 238 LYS A N 1
ATOM 1741 C CA . LYS A 1 238 ? -20.190 -5.587 36.008 1.00 96.75 238 LYS A CA 1
ATOM 1742 C C . LYS A 1 238 ? -20.275 -4.978 37.409 1.00 96.75 238 LYS A C 1
ATOM 1744 O O . LYS A 1 238 ? -20.430 -5.724 38.369 1.00 96.75 238 LYS A O 1
ATOM 1749 N N . SER A 1 239 ? -20.163 -3.655 37.545 1.00 96.00 239 SER A N 1
ATOM 1750 C CA . SER A 1 239 ? -20.187 -2.991 38.858 1.00 96.00 239 SER A CA 1
ATOM 1751 C C . SER A 1 239 ? -21.571 -2.948 39.504 1.00 96.00 239 SER A C 1
ATOM 1753 O O . SER A 1 239 ? -21.660 -2.798 40.715 1.00 96.00 239 SER A O 1
ATOM 1755 N N . THR A 1 240 ? -22.638 -3.044 38.707 1.00 95.00 240 THR A N 1
ATOM 1756 C CA . THR A 1 240 ? -24.030 -3.008 39.188 1.00 95.00 240 THR A CA 1
ATOM 1757 C C . THR A 1 240 ? -24.631 -4.398 39.411 1.00 95.00 240 THR A C 1
ATOM 1759 O O . THR A 1 240 ? -25.744 -4.502 39.912 1.00 95.00 240 THR A O 1
ATOM 1762 N N . ALA A 1 241 ? -23.903 -5.464 39.070 1.00 92.75 241 ALA A N 1
ATOM 1763 C CA . ALA A 1 241 ? -24.280 -6.850 39.331 1.00 92.75 241 ALA A CA 1
ATOM 1764 C C . ALA A 1 241 ? -23.829 -7.290 40.740 1.00 92.75 241 ALA A C 1
ATOM 1766 O O . ALA A 1 241 ? -22.858 -8.043 40.882 1.00 92.75 241 ALA A O 1
ATOM 1767 N N . THR A 1 242 ? -24.509 -6.781 41.772 1.00 83.31 242 THR A N 1
ATOM 1768 C CA . THR A 1 242 ? -24.230 -7.043 43.199 1.00 83.31 242 THR A CA 1
ATOM 1769 C C . THR A 1 242 ? -25.404 -7.681 43.907 1.00 83.31 242 THR A C 1
ATOM 1771 O O . THR A 1 242 ? -26.514 -7.129 43.749 1.00 83.31 242 THR A O 1
#

Sequence (242 aa):
MRYCNKFLLLSILVLSILTTNVLAVTKFSISGQTSYTLSWGGSDSAAVAISCTNSFYNCKCYKSVNSGGYTYVGDVTAGGSPMNTYVSISAGSSGQGTNTYSVSIRCNDAVDSTWQYQSTTIYANYPTSAEWQTYQAQQSAKSQASSDISAAQSLISSAQSDYNAAQSKIQEASRLGADIGSAQQYINLADADLSSANSLLSNAQSSNSAGSYSTASNYATQAQQKANSAKNNAGLAKSTAT

Radius of gyration: 40.17 Å; chains: 1; bounding box: 86×34×131 Å

Foldseek 3Di:
DPPPPVVVVVVVVVVVVVPPPVVPFWDKDKDFAQEAEAEQQDKDKTKIWIAGQAQPWWKFKWKDKPPDDTDTDDTHDHVDGTDIDIDMDGHYNDDADWDKIKMKMWIGTPRDPDIDIDIGIHIYHYDHPVVVVVVVVLVVLLVLLVVLLVLLVVLLVVLVVLLVVLVVLLVVLVVVVHDLPLLVVLSVLLVVLSVQLVVLSVQLVVCSVVSNSVSSNVSSVSSNVSSVSSSVSSVSSNVRSD

Secondary structure (DSSP, 8-state):
--SHHHHHHHHHHHHHHHS--------EEEEE--EEE--TT-EEEEEEEEEE--SSS-EEEEEEETT-PPEEEEEEPTTSPPEEEEEEEE--SS--SEEEEEEEEEEEESS--PPEEEEEEEEEE---HHHHHHHHHHHHHHHHHHHHHHHHHHHHHHHHHHHHHHHHHHHHHHHTT---HHHHHHHHHHHHHHHHHHHHHHHHHHHHHTT-HHHHHHHHHHHHHHHHHHHHHHHHHHHH--